Protein AF-0000000076068556 (afdb_homodimer)

Solvent-accessible surface area (backbone atoms only — not comparable to full-atom values): 20752 Å² total; per-residue (Å²): 130,80,76,72,79,75,75,72,71,76,80,70,58,67,40,77,50,66,44,93,82,65,52,50,29,33,41,32,73,53,49,74,68,51,48,55,51,50,48,52,46,49,52,52,28,4,64,70,48,58,64,35,29,57,46,46,56,84,42,67,68,58,45,52,59,71,42,64,94,34,53,48,33,31,34,22,35,59,88,80,62,46,77,37,32,37,39,33,45,26,73,26,82,70,33,54,37,82,76,47,38,30,26,69,46,76,50,61,28,81,92,50,60,93,55,57,54,64,53,51,48,52,52,48,50,54,52,52,38,43,74,56,59,29,43,27,37,43,43,75,43,39,69,77,25,59,68,59,53,50,42,49,60,71,70,50,77,60,42,80,33,30,53,39,76,61,16,32,33,34,69,87,64,50,70,38,26,25,34,31,30,37,32,81,50,66,70,75,77,118,130,82,76,74,80,77,77,72,73,79,80,71,57,66,39,77,50,66,44,94,80,64,50,49,30,32,41,32,74,54,49,74,69,52,49,55,51,50,48,52,46,48,52,52,28,4,65,71,48,57,63,35,33,57,47,44,58,84,42,69,68,58,46,52,59,71,44,64,94,35,54,48,33,32,34,22,34,58,89,79,62,47,77,38,32,38,40,32,46,25,69,27,83,70,35,44,34,89,59,50,34,30,25,68,46,76,49,61,29,80,93,50,59,95,56,55,55,64,52,51,49,51,53,48,50,54,53,49,37,44,75,57,58,31,44,27,36,42,44,74,42,39,69,76,25,58,68,61,54,49,41,48,60,71,71,50,78,59,41,81,33,30,54,37,76,61,19,34,35,35,69,87,64,51,70,38,25,24,35,31,29,37,32,80,51,63,68,77,78,120

Organism: Mytilus edulis (NCBI:txid6550)

Structure (mmCIF, N/CA/C/O backbone):
data_AF-0000000076068556-model_v1
#
loop_
_entity.id
_entity.type
_entity.pdbx_description
1 polymer 'N-acetyltransferase domain-contain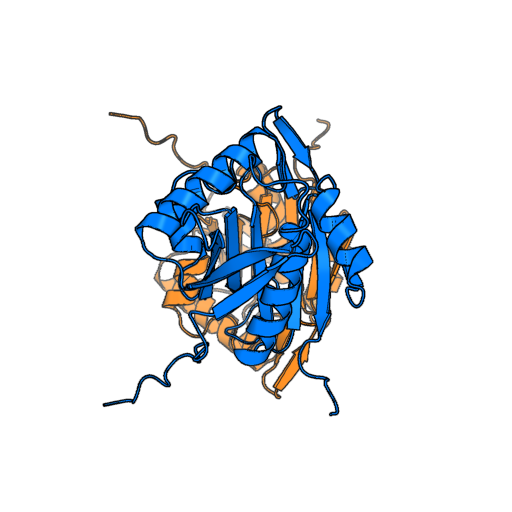ing protein'
#
loop_
_atom_site.group_PDB
_atom_site.id
_atom_site.type_symbol
_atom_site.label_atom_id
_atom_site.label_alt_id
_atom_site.label_comp_id
_atom_site.label_asym_id
_atom_site.label_entity_id
_atom_site.label_seq_id
_atom_site.pdbx_PDB_ins_code
_atom_site.Cartn_x
_atom_site.Cartn_y
_atom_site.Cartn_z
_atom_site.occupancy
_atom_site.B_iso_or_equiv
_atom_site.auth_seq_id
_atom_site.auth_comp_id
_atom_site.auth_asym_id
_atom_site.auth_atom_id
_atom_site.pdbx_PDB_model_num
ATOM 1 N N . MET A 1 1 ? -28.438 9.344 -18.219 1 21.81 1 MET A N 1
ATOM 2 C CA . MET A 1 1 ? -27.422 10.242 -17.688 1 21.81 1 MET A CA 1
ATOM 3 C C . MET A 1 1 ? -26.984 9.812 -16.297 1 21.81 1 MET A C 1
ATOM 5 O O . MET A 1 1 ? -27.781 9.852 -15.352 1 21.81 1 MET A O 1
ATOM 9 N N . LEU A 1 2 ? -26.328 8.734 -16.031 1 26.08 2 LEU A N 1
ATOM 10 C CA . LEU A 1 2 ? -26.062 8.062 -14.758 1 26.08 2 LEU A CA 1
ATOM 11 C C . LEU A 1 2 ? -25.484 9.031 -13.742 1 26.08 2 LEU A C 1
ATOM 13 O O . LEU A 1 2 ? -24.453 9.656 -14 1 26.08 2 LEU A O 1
ATOM 17 N N . LEU A 1 3 ? -26.266 9.695 -13.031 1 25.58 3 LEU A N 1
ATOM 18 C CA . LEU A 1 3 ? -25.938 10.68 -12.016 1 25.58 3 LEU A CA 1
ATOM 19 C C . LEU A 1 3 ? -24.703 10.25 -11.219 1 25.58 3 LEU A C 1
ATOM 21 O O . LEU A 1 3 ? -24.688 9.172 -10.633 1 25.58 3 LEU A O 1
ATOM 25 N N . LYS A 1 4 ? -23.453 10.445 -11.695 1 35.72 4 LYS A N 1
ATOM 26 C CA . LYS A 1 4 ? -22.203 10.32 -10.961 1 35.72 4 LYS A CA 1
ATOM 27 C C . LYS A 1 4 ? -22.406 10.586 -9.477 1 35.72 4 LYS A C 1
ATOM 29 O O . LYS A 1 4 ? -22.859 11.664 -9.086 1 35.72 4 LYS A O 1
ATOM 34 N N . GLU A 1 5 ? -22.875 9.797 -8.586 1 46.56 5 GLU A N 1
ATOM 35 C CA . GLU A 1 5 ? -23.031 9.891 -7.137 1 46.56 5 GLU A CA 1
ATOM 36 C C . GLU A 1 5 ? -21.984 10.812 -6.527 1 46.56 5 GLU A C 1
ATOM 38 O O . GLU A 1 5 ? -20.781 10.625 -6.73 1 46.56 5 GLU A O 1
ATOM 43 N N . SER A 1 6 ? -22.141 12.172 -6.34 1 57.5 6 SER A N 1
ATOM 44 C CA . SER A 1 6 ? -21.375 13.328 -5.859 1 57.5 6 SER A CA 1
ATOM 45 C C . SER A 1 6 ? -20.531 12.961 -4.645 1 57.5 6 SER A C 1
ATOM 47 O O . SER A 1 6 ? -21 12.305 -3.721 1 57.5 6 SER A O 1
ATOM 49 N N . ARG A 1 7 ? -19.219 12.805 -4.781 1 67.94 7 ARG A N 1
ATOM 50 C CA . ARG A 1 7 ? -18.328 12.578 -3.65 1 67.94 7 ARG A CA 1
ATOM 51 C C . ARG A 1 7 ? -18.656 13.523 -2.5 1 67.94 7 ARG A C 1
ATOM 53 O O . ARG A 1 7 ? -18.828 14.727 -2.711 1 67.94 7 ARG A O 1
ATOM 60 N N . PRO A 1 8 ? -18.922 13.031 -1.271 1 79.38 8 PRO A N 1
ATOM 61 C CA . PRO A 1 8 ? -19.141 13.914 -0.118 1 79.38 8 PRO A CA 1
ATOM 62 C C . PRO A 1 8 ? -18.062 14.984 0.012 1 79.38 8 PRO A C 1
ATOM 64 O O . PRO A 1 8 ? -16.938 14.797 -0.476 1 79.38 8 PRO A O 1
ATOM 67 N N . PHE A 1 9 ? -18.422 16.109 0.4 1 85.38 9 PHE A N 1
ATOM 68 C CA . PHE A 1 9 ? -17.469 17.188 0.66 1 85.38 9 PHE A CA 1
ATOM 69 C C . PHE A 1 9 ? -17.797 17.906 1.963 1 85.38 9 PHE A C 1
ATOM 71 O O . PHE A 1 9 ? -18.891 17.734 2.504 1 85.38 9 PHE A O 1
ATOM 78 N N . ILE A 1 10 ? -16.766 18.562 2.467 1 93.56 10 ILE A N 1
ATOM 79 C CA . ILE A 1 10 ? -16.953 19.312 3.705 1 93.56 10 ILE A CA 1
ATOM 80 C C . ILE A 1 10 ? -17.625 20.656 3.402 1 93.56 10 ILE A C 1
ATOM 82 O O . ILE A 1 10 ? -16.984 21.562 2.865 1 93.56 10 ILE A O 1
ATOM 86 N N . THR A 1 11 ? -18.797 20.891 3.814 1 89.81 11 THR A N 1
ATOM 87 C CA . THR A 1 11 ? -19.594 22.047 3.449 1 89.81 11 THR A CA 1
ATOM 88 C C . THR A 1 11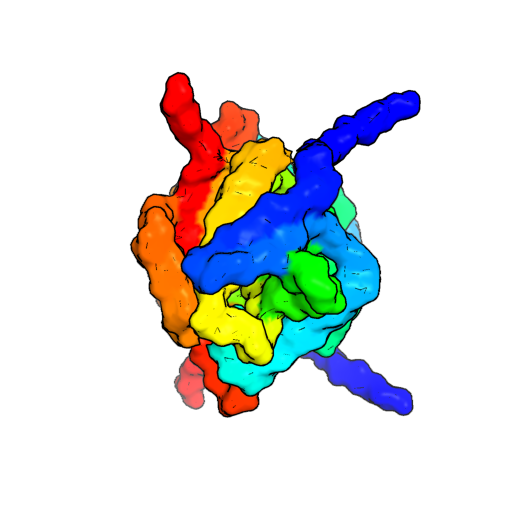 ? -19.234 23.25 4.324 1 89.81 11 THR A C 1
ATOM 90 O O . THR A 1 11 ? -19.5 24.391 3.965 1 89.81 11 THR A O 1
ATOM 93 N N . SER A 1 12 ? -18.641 23.016 5.359 1 93.88 12 SER A N 1
ATOM 94 C CA . SER A 1 12 ? -18.375 24.062 6.34 1 93.88 12 SER A CA 1
ATOM 95 C C . SER A 1 12 ? -17.078 24.797 6.035 1 93.88 12 SER A C 1
ATOM 97 O O . SER A 1 12 ? -16.656 25.656 6.801 1 93.88 12 SER A O 1
ATOM 99 N N . LEU A 1 13 ? -16.469 24.562 4.945 1 96.56 13 LEU A N 1
ATOM 100 C CA . LEU A 1 13 ? -15.203 25.203 4.629 1 96.56 13 LEU A CA 1
ATOM 101 C C . LEU A 1 13 ? -15.414 26.406 3.703 1 96.56 13 LEU A C 1
ATOM 103 O O . LEU A 1 13 ? -16.312 26.391 2.859 1 96.56 13 LEU A O 1
ATOM 107 N N . PRO A 1 14 ? -14.609 27.344 3.803 1 97.81 14 PRO A N 1
ATOM 108 C CA . PRO A 1 14 ? -13.523 27.516 4.77 1 97.81 14 PRO A CA 1
ATOM 109 C C . PRO A 1 14 ? -14.023 27.734 6.195 1 97.81 14 PRO A C 1
ATOM 111 O O . PRO A 1 14 ? -15.148 28.188 6.395 1 97.81 14 PRO A O 1
ATOM 114 N N . MET A 1 15 ? -13.211 27.375 7.242 1 98.25 15 MET A N 1
ATOM 115 C CA . MET A 1 15 ? -13.539 27.609 8.648 1 98.25 15 MET A CA 1
ATOM 116 C C . MET A 1 15 ? -12.352 28.219 9.391 1 98.25 15 MET A C 1
ATOM 118 O O . MET A 1 15 ? -11.203 28.031 9 1 98.25 15 MET A O 1
ATOM 122 N N . VAL A 1 16 ? -12.633 28.922 10.438 1 98.31 16 VAL A N 1
ATOM 123 C CA . VAL A 1 16 ? -11.617 29.5 11.305 1 98.31 16 VAL A CA 1
ATOM 124 C C . VAL A 1 16 ? -11.5 28.688 12.586 1 98.31 16 VAL A C 1
ATOM 126 O O . VAL A 1 16 ? -12.5 28.234 13.133 1 98.31 16 VAL A O 1
ATOM 129 N N . ASP A 1 17 ? -10.32 28.422 12.992 1 98.06 17 ASP A N 1
ATOM 130 C CA . ASP A 1 17 ? -10.039 27.75 14.258 1 98.06 17 ASP A CA 1
ATOM 131 C C . ASP A 1 17 ? -8.844 28.391 14.969 1 98.06 17 ASP A C 1
ATOM 133 O O . ASP A 1 17 ? -8.25 29.344 14.461 1 98.06 17 ASP A O 1
ATOM 137 N N . THR A 1 18 ? -8.641 28.031 16.219 1 97.56 18 THR A N 1
ATOM 138 C CA . THR A 1 18 ? -7.574 28.594 17.031 1 97.56 18 THR A CA 1
ATOM 139 C C . THR A 1 18 ? -6.656 27.5 17.578 1 97.56 18 THR A C 1
ATOM 141 O O . THR A 1 18 ? -7.125 26.516 18.141 1 97.56 18 THR A O 1
ATOM 144 N N . LEU A 1 19 ? -5.355 27.672 17.344 1 97.31 19 LEU A N 1
ATOM 145 C CA . LEU A 1 19 ? -4.375 26.75 17.891 1 97.31 19 LEU A CA 1
ATOM 146 C C . LEU A 1 19 ? -4.258 26.922 19.406 1 97.31 19 LEU A C 1
ATOM 148 O O . LEU A 1 19 ? -4.727 27.922 19.953 1 97.31 19 LEU A O 1
ATOM 152 N N . ALA A 1 20 ? -3.635 25.922 20 1 93.75 20 ALA A N 1
ATOM 153 C CA . ALA A 1 20 ? -3.414 26 21.453 1 93.75 20 ALA A CA 1
ATOM 154 C C . ALA A 1 20 ? -2.568 27.203 21.812 1 93.75 20 ALA A C 1
ATOM 156 O O . ALA A 1 20 ? -2.693 27.75 22.906 1 93.75 20 ALA A O 1
ATOM 157 N N . THR A 1 21 ? -1.767 27.703 20.906 1 94.38 21 THR A N 1
ATOM 158 C CA . THR A 1 21 ? -0.896 28.859 21.125 1 94.38 21 THR A CA 1
ATOM 159 C C . THR A 1 21 ? -1.697 30.156 21.078 1 94.38 21 THR A C 1
ATOM 161 O O . THR A 1 21 ? -1.186 31.219 21.438 1 94.38 21 THR A O 1
ATOM 164 N N . GLY A 1 22 ? -2.926 30.094 20.594 1 95.5 22 GLY A N 1
ATOM 165 C CA . GLY A 1 22 ? -3.742 31.281 20.438 1 95.5 22 GLY A CA 1
ATOM 166 C C . GLY A 1 22 ? -3.762 31.812 19.016 1 95.5 22 GLY A C 1
ATOM 167 O O . GLY A 1 22 ? -4.535 32.719 18.688 1 95.5 22 GLY A O 1
ATOM 168 N N . LYS A 1 23 ? -2.971 31.219 18.156 1 96 23 LYS A N 1
ATOM 169 C CA . LYS A 1 23 ? -2.906 31.641 16.766 1 96 23 LYS A CA 1
ATOM 170 C C . LYS A 1 23 ? -4.176 31.234 16.016 1 96 23 LYS A C 1
ATOM 172 O O . LYS A 1 23 ? -4.648 30.109 16.141 1 96 23 LYS A O 1
ATOM 177 N N . HIS A 1 24 ? -4.73 32.219 15.258 1 98.25 24 HIS A N 1
ATOM 178 C CA . HIS A 1 24 ? -5.902 31.922 14.438 1 98.25 24 HIS A CA 1
ATOM 179 C C . HIS A 1 24 ? -5.5 31.375 13.078 1 98.25 24 HIS A C 1
ATOM 181 O O . HIS A 1 24 ? -4.605 31.906 12.422 1 98.25 24 HIS A O 1
ATOM 187 N N . VAL A 1 25 ? -6.25 30.312 12.688 1 98.69 25 VAL A N 1
ATOM 188 C CA . VAL A 1 25 ? -5.926 29.672 11.414 1 98.69 25 VAL A CA 1
ATOM 189 C C . VAL A 1 25 ? -7.203 29.469 10.602 1 98.69 25 VAL A C 1
ATOM 191 O O . VAL A 1 25 ? -8.305 29.484 11.148 1 98.69 25 VAL A O 1
ATOM 194 N N . ILE A 1 26 ? -7.062 29.359 9.305 1 98.81 26 ILE A N 1
ATOM 195 C CA . ILE A 1 26 ? -8.141 29.031 8.383 1 98.81 26 ILE A CA 1
ATOM 196 C C . ILE A 1 26 ? -7.875 27.656 7.746 1 98.81 26 ILE A C 1
ATOM 198 O O . ILE A 1 26 ? -6.762 27.391 7.285 1 98.81 26 ILE A O 1
ATOM 202 N N . ILE A 1 27 ? -8.836 26.734 7.84 1 98.88 27 ILE A N 1
ATOM 203 C CA . ILE A 1 27 ? -8.789 25.453 7.145 1 98.88 27 ILE A CA 1
ATOM 204 C C . ILE A 1 27 ? -9.656 25.516 5.887 1 98.88 27 ILE A C 1
ATOM 206 O O . ILE A 1 27 ? -10.797 25.969 5.938 1 98.88 27 ILE A O 1
ATOM 210 N N . ASP A 1 28 ? -9.148 25.109 4.793 1 98.75 28 ASP A N 1
ATOM 211 C CA . ASP A 1 28 ? -9.883 25.125 3.533 1 98.75 28 ASP A CA 1
ATOM 212 C C . ASP A 1 28 ? -9.375 24.031 2.592 1 98.75 28 ASP A C 1
ATOM 214 O O . ASP A 1 28 ? -8.375 23.375 2.879 1 98.75 28 ASP A O 1
ATOM 218 N N . TYR A 1 29 ? -10.117 23.828 1.486 1 98.62 29 TYR A N 1
ATOM 219 C CA . TYR A 1 29 ? -9.625 22.969 0.423 1 98.62 29 TYR A CA 1
ATOM 220 C C . TYR A 1 29 ? -8.367 23.547 -0.217 1 98.62 29 TYR A C 1
ATOM 222 O O . TYR A 1 29 ? -8.234 24.766 -0.331 1 98.62 29 TYR A O 1
ATOM 230 N N . MET A 1 30 ? -7.566 22.734 -0.583 1 98.62 30 MET A N 1
ATOM 231 C CA . MET A 1 30 ? -6.266 23.094 -1.145 1 98.62 30 MET A CA 1
ATOM 232 C C . MET A 1 30 ? -6.418 23.625 -2.568 1 98.62 30 MET A C 1
ATOM 234 O O . MET A 1 30 ? -7.098 23.016 -3.393 1 98.62 30 MET A O 1
ATOM 238 N N . THR A 1 31 ? -5.836 24.75 -2.93 1 98.06 31 THR A N 1
ATOM 239 C CA . THR A 1 31 ? -5.777 25.266 -4.293 1 98.06 31 THR A CA 1
ATOM 240 C C . THR A 1 31 ? -4.633 24.609 -5.066 1 98.06 31 THR A C 1
ATOM 242 O O . THR A 1 31 ? -3.771 23.953 -4.48 1 98.06 31 THR A O 1
ATOM 245 N N . GLU A 1 32 ? -4.586 24.844 -6.352 1 97.75 32 GLU A N 1
ATOM 246 C CA . GLU A 1 32 ? -3.512 24.328 -7.184 1 97.75 32 GLU A CA 1
ATOM 247 C C . GLU A 1 32 ? -2.156 24.875 -6.758 1 97.75 32 GLU A C 1
ATOM 249 O O . GLU A 1 32 ? -1.166 24.156 -6.703 1 97.75 32 GLU A O 1
ATOM 254 N N . ARG A 1 33 ? -2.152 26.125 -6.496 1 98.19 33 ARG A N 1
ATOM 255 C CA . ARG A 1 33 ? -0.916 26.75 -6.047 1 98.19 33 ARG A CA 1
ATOM 256 C C . ARG A 1 33 ? -0.444 26.156 -4.727 1 98.19 33 ARG A C 1
ATOM 258 O O . ARG A 1 33 ? 0.748 25.906 -4.547 1 98.19 33 ARG A O 1
ATOM 265 N N . GLN A 1 34 ? -1.33 25.953 -3.832 1 98.56 34 GLN A N 1
ATOM 266 C CA . GLN A 1 34 ? -1.012 25.391 -2.523 1 98.56 34 GLN A CA 1
ATOM 267 C C . GLN A 1 34 ? -0.577 23.938 -2.639 1 98.56 34 GLN A C 1
ATOM 269 O O . GLN A 1 34 ? 0.22 23.453 -1.831 1 98.56 34 GLN A O 1
ATOM 274 N N . PHE A 1 35 ? -1.108 23.281 -3.631 1 98.75 35 PHE A N 1
ATOM 275 C CA . PHE A 1 35 ? -0.666 21.922 -3.891 1 98.75 35 PHE A CA 1
ATOM 276 C C . PHE A 1 35 ? 0.824 21.891 -4.207 1 98.75 35 PHE A C 1
ATOM 278 O O . PHE A 1 35 ? 1.564 21.062 -3.654 1 98.75 35 PHE A O 1
ATOM 285 N N . SER A 1 36 ? 1.261 22.797 -5.035 1 98.75 36 SER A N 1
ATOM 286 C CA . SER A 1 36 ? 2.676 22.906 -5.375 1 98.75 36 SER A CA 1
ATOM 287 C C . SER A 1 36 ? 3.508 23.281 -4.152 1 98.75 36 SER A C 1
ATOM 289 O O . SER A 1 36 ? 4.598 22.734 -3.945 1 98.75 36 SER A O 1
ATOM 291 N N . GLU A 1 37 ? 3 24.172 -3.35 1 98.75 37 GLU A N 1
ATOM 292 C CA . GLU A 1 37 ? 3.695 24.547 -2.125 1 98.75 37 GLU A CA 1
ATOM 293 C C . GLU A 1 37 ? 3.807 23.375 -1.164 1 98.75 37 GLU A C 1
ATOM 295 O O . GLU A 1 37 ? 4.844 23.188 -0.521 1 98.75 37 GLU A O 1
ATOM 300 N N . THR A 1 38 ? 2.75 22.641 -1.063 1 98.81 38 THR A N 1
ATOM 301 C CA . THR A 1 38 ? 2.734 21.453 -0.212 1 98.81 38 THR A CA 1
ATOM 302 C C . THR A 1 38 ? 3.787 20.438 -0.668 1 98.81 38 THR A C 1
ATOM 304 O O . THR A 1 38 ? 4.508 19.875 0.155 1 98.81 38 THR A O 1
ATOM 307 N N . TYR A 1 39 ? 3.879 20.281 -1.976 1 98.81 39 TYR A N 1
ATOM 308 C CA . TYR A 1 39 ? 4.898 19.391 -2.525 1 98.81 39 TYR A CA 1
ATOM 309 C C . TYR A 1 39 ? 6.293 19.828 -2.104 1 98.81 39 TYR A C 1
ATOM 311 O O . TYR A 1 39 ? 7.117 19.016 -1.694 1 98.81 39 TYR A O 1
ATOM 319 N N . LEU A 1 40 ? 6.551 21.109 -2.172 1 98.62 40 LEU A N 1
ATOM 320 C CA . LEU A 1 40 ? 7.852 21.641 -1.79 1 98.62 40 LEU A CA 1
ATOM 321 C C . LEU A 1 40 ? 8.109 21.422 -0.302 1 98.62 40 LEU A C 1
ATOM 323 O O . LEU A 1 40 ? 9.242 21.141 0.102 1 98.62 40 LEU A O 1
ATOM 327 N N . MET A 1 41 ? 7.086 21.578 0.535 1 98.69 41 MET A N 1
ATOM 328 C CA . MET A 1 41 ? 7.215 21.297 1.962 1 98.69 41 MET A CA 1
ATOM 329 C C . MET A 1 41 ? 7.605 19.844 2.197 1 98.69 41 MET A C 1
ATOM 331 O O . MET A 1 41 ? 8.445 19.547 3.051 1 98.69 41 MET A O 1
ATOM 335 N N . ILE A 1 42 ? 7.031 18.938 1.448 1 98.5 42 ILE A N 1
ATOM 336 C CA . ILE A 1 42 ? 7.301 17.5 1.579 1 98.5 42 ILE A CA 1
ATOM 337 C C . ILE A 1 42 ? 8.734 17.219 1.149 1 98.5 42 ILE A C 1
ATOM 339 O O . ILE A 1 42 ? 9.445 16.453 1.816 1 98.5 42 ILE A O 1
ATOM 343 N N . GLN A 1 43 ? 9.148 17.859 0.088 1 98.12 43 GLN A N 1
ATOM 344 C CA . GLN A 1 43 ? 10.523 17.672 -0.366 1 98.12 43 GLN A CA 1
ATOM 345 C C . GLN A 1 43 ? 11.516 18.141 0.69 1 98.12 43 GLN A C 1
ATOM 347 O O . GLN A 1 43 ? 12.531 17.484 0.93 1 98.12 43 GLN A O 1
ATOM 352 N N . GLU A 1 44 ? 11.227 19.234 1.265 1 98.19 44 GLU A N 1
ATOM 353 C CA . GLU A 1 44 ? 12.094 19.734 2.328 1 98.19 44 GLU A CA 1
ATOM 354 C C . GLU A 1 44 ? 12.125 18.766 3.514 1 98.19 44 GLU A C 1
ATOM 356 O O . GLU A 1 44 ? 13.188 18.484 4.066 1 98.19 44 GLU A O 1
ATOM 361 N N . ALA A 1 45 ? 10.977 18.281 3.898 1 97.62 45 ALA A N 1
ATOM 362 C CA . ALA A 1 45 ? 10.898 17.312 4.988 1 97.62 45 ALA A CA 1
ATOM 363 C C . ALA A 1 45 ? 11.695 16.062 4.668 1 97.62 45 ALA A C 1
ATOM 365 O O . ALA A 1 45 ? 12.391 15.516 5.531 1 97.62 45 ALA A O 1
ATOM 366 N N . ALA A 1 46 ? 11.578 15.57 3.436 1 97.25 46 ALA A N 1
ATOM 367 C CA . ALA A 1 46 ? 12.328 14.391 3 1 97.25 46 ALA A CA 1
ATOM 368 C C . ALA A 1 46 ? 13.828 14.617 3.115 1 97.25 46 ALA A C 1
ATOM 370 O O . ALA A 1 46 ? 14.562 13.75 3.596 1 97.25 46 ALA A O 1
ATOM 371 N N . GLU A 1 47 ? 14.25 15.789 2.725 1 97.12 47 GLU A N 1
ATOM 372 C CA . GLU A 1 47 ? 15.664 16.125 2.797 1 97.12 47 GLU A CA 1
ATOM 373 C C . GLU A 1 47 ? 16.156 16.141 4.242 1 97.12 47 GLU A C 1
ATOM 375 O O . GLU A 1 47 ? 17.312 15.805 4.512 1 97.12 47 GLU A O 1
ATOM 380 N N . ASN A 1 48 ? 15.25 16.438 5.109 1 95.88 48 ASN A N 1
ATOM 381 C CA . ASN A 1 48 ? 15.617 16.547 6.52 1 95.88 48 ASN A CA 1
ATOM 382 C C . ASN A 1 48 ? 15.352 15.25 7.27 1 95.88 48 ASN A C 1
ATOM 384 O O . ASN A 1 48 ? 15.641 15.141 8.461 1 95.88 48 ASN A O 1
ATOM 388 N N . GLY A 1 49 ? 14.727 14.281 6.586 1 94.5 49 GLY A N 1
ATOM 389 C CA . GLY A 1 49 ? 14.414 13.008 7.211 1 94.5 49 GLY A CA 1
ATOM 390 C C . GLY A 1 49 ? 13.203 13.07 8.125 1 94.5 49 GLY A C 1
ATOM 391 O O . GLY A 1 49 ? 13.094 12.297 9.078 1 94.5 49 GLY A O 1
ATOM 392 N N . ASP A 1 50 ? 12.367 14.031 7.844 1 93.44 50 ASP A N 1
ATOM 393 C CA . ASP A 1 50 ? 11.211 14.273 8.695 1 93.44 50 ASP A CA 1
ATOM 394 C C . ASP A 1 50 ? 9.953 13.641 8.109 1 93.44 50 ASP A C 1
ATOM 396 O O . ASP A 1 50 ? 9.078 14.344 7.594 1 93.44 50 ASP A O 1
ATOM 400 N N . GLY A 1 51 ? 9.898 12.32 8.172 1 95.81 51 GLY A N 1
ATOM 401 C CA . GLY A 1 51 ? 8.633 11.648 7.91 1 95.81 51 GLY A CA 1
ATOM 402 C C . GLY A 1 51 ? 8.461 11.242 6.461 1 95.81 51 GLY A C 1
ATOM 403 O O . GLY A 1 51 ? 7.523 10.516 6.121 1 95.81 51 GLY A O 1
ATOM 404 N N . PHE A 1 52 ? 9.328 11.688 5.562 1 97.31 52 PHE A N 1
ATOM 405 C CA . PHE A 1 52 ? 9.258 11.352 4.148 1 97.31 52 PHE A CA 1
ATOM 406 C C . PHE A 1 52 ? 10.617 10.891 3.631 1 97.31 52 PHE A C 1
ATOM 408 O O . PHE A 1 52 ? 11.648 11.398 4.059 1 97.31 52 PHE A O 1
ATOM 415 N N . GLY A 1 53 ? 10.57 9.977 2.746 1 96.38 53 GLY A N 1
ATOM 416 C CA . GLY A 1 53 ? 11.789 9.492 2.119 1 96.38 53 GLY A CA 1
ATOM 417 C C . GLY A 1 53 ? 12.242 10.359 0.956 1 96.38 53 GLY A C 1
ATOM 418 O O . GLY A 1 53 ? 11.422 11.008 0.304 1 96.38 53 GLY A O 1
ATOM 419 N N . VAL A 1 54 ? 13.492 10.266 0.583 1 95.69 54 VAL A N 1
ATOM 420 C CA . VAL A 1 54 ? 14.062 11.133 -0.444 1 95.69 54 VAL A CA 1
ATOM 421 C C . VAL A 1 54 ? 13.625 10.656 -1.825 1 95.69 54 VAL A C 1
ATOM 423 O O . VAL A 1 54 ? 13.664 11.422 -2.795 1 95.69 54 VAL A O 1
ATOM 426 N N . ASP A 1 55 ? 13.195 9.398 -1.913 1 93.44 55 ASP A N 1
ATOM 427 C CA . ASP A 1 55 ? 12.781 8.875 -3.213 1 93.44 55 ASP A CA 1
ATOM 428 C C . ASP A 1 55 ? 11.273 8.625 -3.248 1 93.44 55 ASP A C 1
ATOM 430 O O . ASP A 1 55 ? 10.781 7.891 -4.105 1 93.44 55 ASP A O 1
ATOM 434 N N . GLU A 1 56 ? 10.531 9.141 -2.297 1 93.88 56 GLU A N 1
ATOM 435 C CA . GLU A 1 56 ? 9.102 8.883 -2.166 1 93.88 56 GLU A CA 1
ATOM 436 C C . GLU A 1 56 ? 8.312 9.578 -3.271 1 93.88 56 GLU A C 1
ATOM 438 O O . GLU A 1 56 ? 7.438 8.977 -3.898 1 93.88 56 GLU A O 1
ATOM 443 N N . PHE A 1 57 ? 8.531 10.82 -3.486 1 94.38 57 PHE A N 1
ATOM 444 C CA . PHE A 1 57 ? 7.902 11.594 -4.547 1 94.38 57 PHE A CA 1
ATOM 445 C C . PHE A 1 57 ? 8.953 12.266 -5.422 1 94.38 57 PHE A C 1
ATOM 447 O O . PHE A 1 57 ? 9.281 13.438 -5.215 1 94.38 57 PHE A O 1
ATOM 454 N N . LEU A 1 58 ? 9.359 11.609 -6.5 1 92.12 58 LEU A N 1
ATOM 455 C CA . LEU A 1 58 ? 10.508 12.008 -7.305 1 92.12 58 LEU A CA 1
ATOM 456 C C . LEU A 1 58 ? 10.219 13.297 -8.062 1 92.12 58 LEU A C 1
ATOM 458 O O . LEU A 1 58 ? 11.141 14.039 -8.414 1 92.12 58 LEU A O 1
ATOM 462 N N . ASN A 1 59 ? 8.93 13.578 -8.32 1 95.19 59 ASN A N 1
ATOM 463 C CA . ASN A 1 59 ? 8.508 14.844 -8.914 1 95.19 59 ASN A CA 1
ATOM 464 C C . ASN A 1 59 ? 7.062 15.18 -8.555 1 95.19 59 ASN A C 1
ATOM 466 O O . ASN A 1 59 ? 6.34 14.336 -8.023 1 95.19 59 ASN A O 1
ATOM 470 N N . GLU A 1 60 ? 6.672 16.359 -8.828 1 97.5 60 GLU A N 1
ATOM 471 C CA . GLU A 1 60 ? 5.359 16.844 -8.406 1 97.5 60 GLU A CA 1
ATOM 472 C C . GLU A 1 60 ? 4.242 16.062 -9.094 1 97.5 60 GLU A C 1
ATOM 474 O O . GLU A 1 60 ? 3.176 15.859 -8.508 1 97.5 60 GLU A O 1
ATOM 479 N N . ASN A 1 61 ? 4.449 15.695 -10.352 1 96.56 61 ASN A N 1
ATOM 480 C CA . ASN A 1 61 ? 3.424 14.953 -11.078 1 96.56 61 ASN A CA 1
ATOM 481 C C . ASN A 1 61 ? 3.1 13.633 -10.383 1 96.56 61 ASN A C 1
ATOM 483 O O . ASN A 1 61 ? 1.932 13.25 -10.273 1 96.56 61 ASN A O 1
ATOM 487 N N . LEU A 1 62 ? 4.102 12.93 -9.93 1 92.62 62 LEU A N 1
ATOM 488 C CA . LEU A 1 62 ? 3.898 11.664 -9.227 1 92.62 62 LEU A CA 1
ATOM 489 C C . LEU A 1 62 ? 3.18 11.891 -7.898 1 92.62 62 LEU A C 1
ATOM 491 O O . LEU A 1 62 ? 2.352 11.07 -7.492 1 92.62 62 LEU A O 1
ATOM 495 N N . PHE A 1 63 ? 3.566 13.016 -7.297 1 96.25 63 PHE A N 1
ATOM 496 C CA . PHE A 1 63 ? 2.887 13.406 -6.066 1 96.25 63 PHE A CA 1
ATOM 497 C C . PHE A 1 63 ? 1.404 13.648 -6.32 1 96.25 63 PHE A C 1
ATOM 499 O O . PHE A 1 63 ? 0.552 13.109 -5.605 1 96.25 63 PHE A O 1
ATOM 506 N N . ARG A 1 64 ? 1.034 14.328 -7.316 1 96.88 64 ARG A N 1
ATOM 507 C CA . ARG A 1 64 ? -0.346 14.617 -7.688 1 96.88 64 ARG A CA 1
ATOM 508 C C . ARG A 1 64 ? -1.095 13.344 -8.062 1 96.88 64 ARG A C 1
ATOM 510 O O . ARG A 1 64 ? -2.264 13.172 -7.703 1 96.88 64 ARG A O 1
ATOM 517 N N . GLU A 1 65 ? -0.408 12.477 -8.727 1 92.62 65 GLU A N 1
ATOM 518 C CA . GLU A 1 65 ? -1.014 11.203 -9.117 1 92.62 65 GLU A CA 1
ATOM 519 C C . GLU A 1 65 ? -1.388 10.375 -7.887 1 92.62 65 GLU A C 1
ATOM 521 O O . GLU A 1 65 ? -2.445 9.742 -7.859 1 92.62 65 GLU A O 1
ATOM 526 N N . GLU A 1 66 ? -0.52 10.406 -6.926 1 92.19 66 GLU A N 1
ATOM 527 C CA . GLU A 1 66 ? -0.752 9.664 -5.691 1 92.19 66 GLU A CA 1
ATOM 528 C C . GLU A 1 66 ? -2.008 10.156 -4.98 1 92.19 66 GLU A C 1
ATOM 530 O O . GLU A 1 66 ? -2.654 9.406 -4.25 1 92.19 66 GLU A O 1
ATOM 535 N N . LEU A 1 67 ? -2.369 11.406 -5.234 1 95.25 67 LEU A N 1
ATOM 536 C CA . LEU A 1 67 ? -3.441 12.016 -4.457 1 95.25 67 LEU A CA 1
ATOM 537 C C . LEU A 1 67 ? -4.711 12.148 -5.293 1 95.25 67 LEU A C 1
ATOM 539 O O . LEU A 1 67 ? -5.672 12.797 -4.871 1 95.25 67 LEU A O 1
ATOM 543 N N . ILE A 1 68 ? -4.699 11.562 -6.469 1 91.38 68 ILE A N 1
ATOM 544 C CA . ILE A 1 68 ? -5.922 11.539 -7.27 1 91.38 68 ILE A CA 1
ATOM 545 C C . ILE A 1 68 ? -7.043 10.875 -6.477 1 91.38 68 ILE A C 1
ATOM 547 O O . ILE A 1 68 ? -6.855 9.797 -5.91 1 91.38 68 ILE A O 1
ATOM 551 N N . GLY A 1 69 ? -8.18 11.523 -6.336 1 89.38 69 GLY A N 1
ATOM 552 C CA . GLY A 1 69 ? -9.336 11 -5.625 1 89.38 69 GLY A CA 1
ATOM 553 C C . GLY A 1 69 ? -9.305 11.297 -4.137 1 89.38 69 GLY A C 1
ATOM 554 O O . GLY A 1 69 ? -10.211 10.898 -3.4 1 89.38 69 GLY A O 1
ATOM 555 N N . SER A 1 70 ? -8.273 12.016 -3.676 1 95.19 70 SER A N 1
ATOM 556 C CA . SER A 1 70 ? -8.133 12.367 -2.268 1 95.19 70 SER A CA 1
ATOM 557 C C . SER A 1 70 ? -8.758 13.727 -1.972 1 95.19 70 SER A C 1
ATOM 559 O O . SER A 1 70 ? -8.953 14.539 -2.881 1 95.19 70 SER A O 1
ATOM 561 N N . ASP A 1 71 ? -9.141 13.961 -0.783 1 96.81 71 ASP A N 1
ATOM 562 C CA . ASP A 1 71 ? -9.516 15.289 -0.293 1 96.81 71 ASP A CA 1
ATOM 563 C C . ASP A 1 71 ? -8.312 16 0.324 1 96.81 71 ASP A C 1
ATOM 565 O O . ASP A 1 71 ? -7.691 15.484 1.255 1 96.81 71 ASP A O 1
ATOM 569 N N . CYS A 1 72 ? -8.008 17.141 -0.173 1 98.69 72 CYS A N 1
ATOM 570 C CA . CYS A 1 72 ? -6.805 17.859 0.234 1 98.69 72 CYS A CA 1
ATOM 571 C C . CYS A 1 72 ? -7.148 19.188 0.89 1 98.69 72 CYS A C 1
ATOM 573 O O . CYS A 1 72 ? -7.945 19.969 0.353 1 98.69 72 CYS A O 1
ATOM 575 N N . PHE A 1 73 ? -6.504 19.453 2.033 1 98.88 73 PHE A N 1
ATOM 576 C CA . PHE A 1 73 ? -6.812 20.625 2.836 1 98.88 73 PHE A CA 1
ATOM 577 C C . PHE A 1 73 ? -5.543 21.375 3.223 1 98.88 73 PHE A C 1
ATOM 579 O O . PHE A 1 73 ? -4.453 20.797 3.227 1 98.88 73 PHE A O 1
ATOM 586 N N . VAL A 1 74 ? -5.77 22.641 3.551 1 98.88 74 VAL A N 1
ATOM 587 C CA . VAL A 1 74 ? -4.656 23.453 4.023 1 98.88 74 VAL A CA 1
ATOM 588 C C . VAL A 1 74 ? -5.047 24.172 5.312 1 98.88 74 VAL A C 1
ATOM 590 O O . VAL A 1 74 ? -6.234 24.359 5.586 1 98.88 74 VAL A O 1
ATOM 593 N N . ILE A 1 75 ? -4.062 24.453 6.07 1 98.94 75 ILE A N 1
ATOM 594 C CA . ILE A 1 75 ? -4.145 25.328 7.238 1 98.94 75 ILE A CA 1
ATOM 595 C C . ILE A 1 75 ? -3.289 26.562 7.016 1 98.94 75 ILE A C 1
ATOM 597 O O . ILE A 1 75 ? -2.066 26.469 6.875 1 98.94 75 ILE A O 1
ATOM 601 N N . THR A 1 76 ? -3.936 27.672 6.957 1 98.81 76 THR A N 1
ATOM 602 C CA . THR A 1 76 ? -3.227 28.922 6.727 1 98.81 76 THR A CA 1
ATOM 603 C C . THR A 1 76 ? -3.375 29.859 7.922 1 98.81 76 THR A C 1
ATOM 605 O O . THR A 1 76 ? -4.34 29.766 8.68 1 98.81 76 THR A O 1
ATOM 608 N N . CYS A 1 77 ? -2.367 30.688 8.086 1 98.5 77 CYS A N 1
ATOM 609 C CA . CYS A 1 77 ? -2.473 31.734 9.094 1 98.5 77 CYS A CA 1
ATOM 610 C C . CYS A 1 77 ? -3.564 32.719 8.727 1 98.5 77 CYS A C 1
ATOM 612 O O . CYS A 1 77 ? -3.562 33.281 7.621 1 98.5 77 CYS A O 1
ATOM 614 N N . LYS A 1 78 ? -4.453 32.969 9.656 1 98.38 78 LYS A N 1
ATOM 615 C CA . LYS A 1 78 ? -5.57 33.875 9.367 1 98.38 78 LYS A CA 1
ATOM 616 C C . LYS A 1 78 ? -5.086 35.281 9.078 1 98.38 78 LYS A C 1
ATOM 618 O O . LYS A 1 78 ? -5.598 35.938 8.172 1 98.38 78 LYS A O 1
ATOM 623 N N . GLU A 1 79 ? -4.086 35.75 9.719 1 97.38 79 GLU A N 1
ATOM 624 C CA . GLU A 1 79 ? -3.611 37.125 9.617 1 97.38 79 GLU A CA 1
ATOM 625 C C . GLU A 1 79 ? -2.789 37.344 8.352 1 97.38 79 GLU A C 1
ATOM 627 O O . GLU A 1 79 ? -2.949 38.344 7.664 1 97.38 79 GLU A O 1
ATOM 632 N N . THR A 1 80 ? -1.887 36.375 7.949 1 97.56 80 THR A N 1
ATOM 633 C CA . THR A 1 80 ? -0.905 36.625 6.898 1 97.56 80 THR A CA 1
ATOM 634 C C . THR A 1 80 ? -1.263 35.844 5.637 1 97.56 80 THR A C 1
ATOM 636 O O . THR A 1 80 ? -0.747 36.125 4.555 1 97.56 80 THR A O 1
ATOM 639 N N . GLY A 1 81 ? -2.078 34.781 5.773 1 97.69 81 GLY A N 1
ATOM 640 C CA . GLY A 1 81 ? -2.404 33.938 4.641 1 97.69 81 GLY A CA 1
ATOM 641 C C . GLY A 1 81 ? -1.335 32.906 4.348 1 97.69 81 GLY A C 1
ATOM 642 O O . GLY A 1 81 ? -1.474 32.094 3.416 1 97.69 81 GLY A O 1
ATOM 643 N N . GLU A 1 82 ? -0.323 32.906 5.188 1 98.12 82 GLU A N 1
ATOM 644 C CA . GLU A 1 82 ? 0.787 31.969 4.992 1 98.12 82 GLU A CA 1
ATOM 645 C C . GLU A 1 82 ? 0.338 30.531 5.184 1 98.12 82 GLU A C 1
ATOM 647 O O . GLU A 1 82 ? -0.408 30.219 6.117 1 98.12 82 GLU A O 1
ATOM 652 N N . LEU A 1 83 ? 0.765 29.656 4.238 1 98.81 83 LEU A N 1
ATOM 653 C CA . LEU A 1 83 ? 0.513 28.234 4.398 1 98.81 83 LEU A CA 1
ATOM 654 C C . LEU A 1 83 ? 1.354 27.656 5.531 1 98.81 83 LEU A C 1
ATOM 656 O O . LEU A 1 83 ? 2.584 27.719 5.492 1 98.81 83 LEU A O 1
ATOM 660 N N . LEU A 1 84 ? 0.674 27.094 6.535 1 98.81 84 LEU A N 1
ATOM 661 C CA . LEU A 1 84 ? 1.368 26.594 7.719 1 98.81 84 LEU A CA 1
ATOM 662 C C . LEU A 1 84 ? 1.483 25.078 7.676 1 98.81 84 LEU A C 1
ATOM 664 O O . LEU A 1 84 ? 2.5 24.516 8.094 1 98.81 84 LEU A O 1
ATOM 668 N N . ALA A 1 85 ? 0.484 24.406 7.227 1 98.88 85 ALA A N 1
ATOM 669 C CA . ALA A 1 85 ? 0.426 22.953 7.168 1 98.88 85 ALA A CA 1
ATOM 670 C C . ALA A 1 85 ? -0.598 22.484 6.137 1 98.88 85 ALA A C 1
ATOM 672 O O . ALA A 1 85 ? -1.437 23.266 5.684 1 98.88 85 ALA A O 1
ATOM 673 N N . SER A 1 86 ? -0.49 21.344 5.688 1 98.88 86 SER A N 1
ATOM 674 C CA . SER A 1 86 ? -1.446 20.672 4.816 1 98.88 86 SER A CA 1
ATOM 675 C C . SER A 1 86 ? -1.753 19.266 5.312 1 98.88 86 SER A C 1
ATOM 677 O O . SER A 1 86 ? -0.915 18.625 5.957 1 98.88 86 SER A O 1
ATOM 679 N N . PHE A 1 87 ? -2.928 18.812 5.074 1 98.88 87 PHE A N 1
ATOM 680 C CA . PHE A 1 87 ? -3.246 17.406 5.273 1 98.88 87 PHE A CA 1
ATOM 681 C C . PHE A 1 87 ? -4.148 16.891 4.16 1 98.88 87 PHE A C 1
ATOM 683 O O . PHE A 1 87 ? -4.988 17.625 3.639 1 98.88 87 PHE A O 1
ATOM 690 N N . MET A 1 88 ? -3.916 15.719 3.754 1 98.62 88 MET A N 1
ATOM 691 C CA . MET A 1 88 ? -4.629 15.047 2.666 1 98.62 88 MET A CA 1
ATOM 692 C C . MET A 1 88 ? -5.195 13.711 3.129 1 98.62 88 MET A C 1
ATOM 694 O O . MET A 1 88 ? -4.551 12.984 3.885 1 98.62 88 MET A O 1
ATOM 698 N N . LEU A 1 89 ? -6.387 13.453 2.744 1 97.75 89 LEU A N 1
ATOM 699 C CA . LEU A 1 89 ? -7.059 12.188 3.041 1 97.75 89 LEU A CA 1
ATOM 700 C C . LEU A 1 89 ? -7.117 11.305 1.802 1 97.75 89 LEU A C 1
ATOM 702 O O . LEU A 1 89 ? -8.008 11.461 0.963 1 97.75 89 LEU A O 1
ATOM 706 N N . ALA A 1 90 ? -6.168 10.391 1.716 1 95.75 90 ALA A N 1
ATOM 707 C CA . ALA A 1 90 ? -6.094 9.461 0.593 1 95.75 90 ALA A CA 1
ATOM 708 C C . ALA A 1 90 ? -6.734 8.125 0.947 1 95.75 90 ALA A C 1
ATOM 710 O O . ALA A 1 90 ? -6.789 7.742 2.119 1 95.75 90 ALA A O 1
ATOM 711 N N . VAL A 1 91 ? -7.242 7.473 -0.092 1 93 91 VAL A N 1
ATOM 712 C CA . VAL A 1 91 ? -7.695 6.102 0.123 1 93 91 VAL A CA 1
ATOM 713 C C . VAL A 1 91 ? -6.512 5.219 0.505 1 93 91 VAL A C 1
ATOM 715 O O . VAL A 1 91 ? -5.469 5.25 -0.155 1 93 91 VAL A O 1
ATOM 718 N N . SER A 1 92 ? -6.68 4.465 1.574 1 95.25 92 SER A N 1
ATOM 719 C CA . SER A 1 92 ? -5.57 3.682 2.107 1 95.25 92 SER A CA 1
ATOM 720 C C . SER A 1 92 ? -5.199 2.537 1.169 1 95.25 92 SER A C 1
ATOM 722 O O . SER A 1 92 ? -6.074 1.814 0.688 1 95.25 92 SER A O 1
ATOM 724 N N . LYS A 1 93 ? -3.918 2.363 0.981 1 91.5 93 LYS A N 1
ATOM 725 C CA . LYS A 1 93 ? -3.418 1.24 0.193 1 91.5 93 LYS A CA 1
ATOM 726 C C . LYS A 1 93 ? -3.492 -0.063 0.983 1 91.5 93 LYS A C 1
ATOM 728 O O . LYS A 1 93 ? -3.324 -1.146 0.42 1 91.5 93 LYS A O 1
ATOM 733 N N . PHE A 1 94 ? -3.779 -0.017 2.266 1 95 94 PHE A N 1
ATOM 734 C CA . PHE A 1 94 ? -3.785 -1.197 3.121 1 95 94 PHE A CA 1
ATOM 735 C C . PHE A 1 94 ? -5.125 -1.915 3.045 1 95 94 PHE A C 1
ATOM 737 O O . PHE A 1 94 ? -5.246 -3.064 3.479 1 95 94 PHE A O 1
ATOM 744 N N . TYR A 1 95 ? -6.094 -1.217 2.518 1 94 95 TYR A N 1
ATOM 745 C CA . TYR A 1 95 ? -7.336 -1.855 2.094 1 94 95 TYR A CA 1
ATOM 746 C C . TYR A 1 95 ? -7.332 -2.113 0.593 1 94 95 TYR A C 1
ATOM 748 O O . TYR A 1 95 ? -7.121 -1.194 -0.201 1 94 95 TYR A O 1
ATOM 756 N N . ARG A 1 96 ? -7.5 -3.328 0.108 1 90.06 96 ARG A N 1
ATOM 757 C CA . ARG A 1 96 ? -7.285 -3.715 -1.282 1 90.06 96 ARG A CA 1
ATOM 758 C C . ARG A 1 96 ? -8.469 -3.301 -2.154 1 90.06 96 ARG A C 1
ATOM 760 O O . ARG A 1 96 ? -8.367 -3.297 -3.383 1 90.06 96 ARG A O 1
ATOM 767 N N . GLY A 1 97 ? -9.578 -2.734 -1.591 1 83.75 97 GLY A N 1
ATOM 768 C CA . GLY A 1 97 ? -10.727 -2.311 -2.377 1 83.75 97 GLY A CA 1
ATOM 769 C C . GLY A 1 97 ? -10.969 -0.813 -2.326 1 83.75 97 GLY A C 1
ATOM 770 O O . GLY A 1 97 ? -10.102 -0.056 -1.885 1 83.75 97 GLY A O 1
ATOM 771 N N . ALA A 1 98 ? -12.07 -0.403 -3.178 1 66.94 98 ALA A N 1
ATOM 772 C CA . ALA A 1 98 ? -12.422 1.002 -3.371 1 66.94 98 ALA A CA 1
ATOM 773 C C . ALA A 1 98 ? -13.117 1.569 -2.139 1 66.94 98 ALA A C 1
ATOM 775 O O . ALA A 1 98 ? -13.766 0.834 -1.394 1 66.94 98 ALA A O 1
ATOM 776 N N . SER A 1 99 ? -12.93 2.305 -0.985 1 68.19 99 SER A N 1
ATOM 777 C CA . SER A 1 99 ? -13.555 3.537 -0.526 1 68.19 99 SER A CA 1
ATOM 778 C C . SER A 1 99 ? -13.492 3.66 0.992 1 68.19 99 SER A C 1
ATOM 780 O O . SER A 1 99 ? -13.539 4.77 1.533 1 68.19 99 SER A O 1
ATOM 782 N N . SER A 1 100 ? -13.531 2.723 1.893 1 83.81 100 SER A N 1
ATOM 783 C CA . SER A 1 100 ? -14.055 3.16 3.182 1 83.81 100 SER A CA 1
ATOM 784 C C .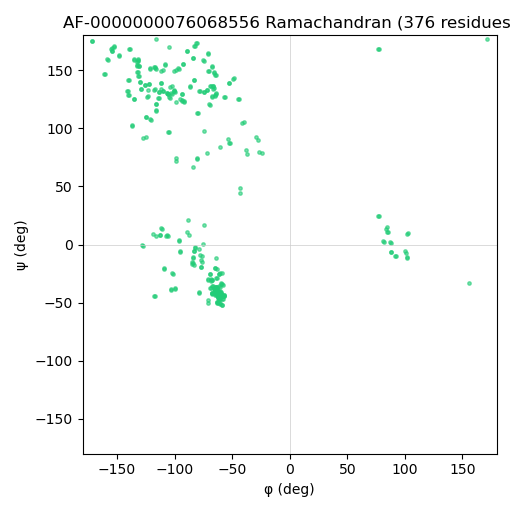 SER A 1 100 ? -12.938 3.303 4.215 1 83.81 100 SER A C 1
ATOM 786 O O . SER A 1 100 ? -13.211 3.512 5.398 1 83.81 100 SER A O 1
ATOM 788 N N . VAL A 1 101 ? -11.578 3.143 3.711 1 95.38 101 VAL A N 1
ATOM 789 C CA . VAL A 1 101 ? -10.484 3.283 4.668 1 95.38 101 VAL A CA 1
ATOM 790 C C . VAL A 1 101 ? -9.523 4.383 4.203 1 95.38 101 VAL A C 1
ATOM 792 O O . VAL A 1 101 ? -9.141 4.422 3.033 1 95.38 101 VAL A O 1
ATOM 795 N N . VAL A 1 102 ? -9.164 5.234 5.074 1 96.81 102 VAL A N 1
ATOM 796 C CA . VAL A 1 102 ? -8.406 6.426 4.715 1 96.81 102 VAL A CA 1
ATOM 797 C C . VAL A 1 102 ? -6.98 6.309 5.254 1 96.81 102 VAL A C 1
ATOM 799 O O . VAL A 1 102 ? -6.746 5.633 6.258 1 96.81 102 VAL A O 1
ATOM 802 N N . ASP A 1 103 ? -6.016 6.898 4.609 1 97.5 103 ASP A N 1
ATOM 803 C CA . ASP A 1 103 ? -4.637 7.137 5.023 1 97.5 103 ASP A CA 1
ATOM 804 C C . ASP A 1 103 ? -4.285 8.617 4.934 1 97.5 103 ASP A C 1
ATOM 806 O O . ASP A 1 103 ? -4.184 9.172 3.836 1 97.5 103 ASP A O 1
ATOM 810 N N . PRO A 1 104 ? -4.102 9.312 6.043 1 98.38 104 PRO A N 1
ATOM 811 C CA . PRO A 1 104 ? -3.822 10.75 6.008 1 98.38 104 PRO A CA 1
ATOM 812 C C . PRO A 1 104 ? -2.348 11.055 5.77 1 98.38 104 PRO A C 1
ATOM 814 O O . PRO A 1 104 ? -1.475 10.336 6.254 1 98.38 104 PRO A O 1
ATOM 817 N N . PHE A 1 105 ? -2.062 12.062 5.004 1 98.12 105 PHE A N 1
ATOM 818 C CA . PHE A 1 105 ? -0.768 12.719 4.883 1 98.12 105 PHE A CA 1
ATOM 819 C C . PHE A 1 105 ? -0.781 14.078 5.578 1 98.12 105 PHE A C 1
ATOM 821 O O . PHE A 1 105 ? -1.701 14.875 5.383 1 98.12 105 PHE A O 1
ATOM 828 N N . ILE A 1 106 ? 0.182 14.297 6.391 1 98.69 106 ILE A N 1
ATOM 829 C CA . ILE A 1 106 ? 0.272 15.57 7.098 1 98.69 106 ILE A CA 1
ATOM 830 C C . ILE A 1 106 ? 1.673 16.156 6.938 1 98.69 106 ILE A C 1
ATOM 832 O O . ILE A 1 106 ? 2.67 15.438 7.078 1 98.69 106 ILE A O 1
ATOM 836 N N . ILE A 1 107 ? 1.724 17.422 6.625 1 98.75 107 ILE A N 1
ATOM 837 C CA . ILE A 1 107 ? 3 18.125 6.531 1 98.75 107 ILE A CA 1
ATOM 838 C C . ILE A 1 107 ? 2.869 19.516 7.137 1 98.75 107 ILE A C 1
ATOM 840 O O . ILE A 1 107 ? 1.908 20.234 6.852 1 98.75 107 ILE A O 1
ATOM 844 N N . VAL A 1 108 ? 3.781 19.797 8.008 1 98.69 108 VAL A N 1
ATOM 845 C CA . VAL A 1 108 ? 3.881 21.109 8.617 1 98.69 108 VAL A CA 1
ATOM 846 C C . VAL A 1 108 ? 5.09 21.859 8.047 1 98.69 108 VAL A C 1
ATOM 848 O O . VAL A 1 108 ? 6.176 21.281 7.93 1 98.69 108 VAL A O 1
ATOM 851 N N . LYS A 1 109 ? 4.84 23.031 7.652 1 98.38 109 LYS A N 1
ATOM 852 C CA . LYS A 1 109 ? 5.938 23.859 7.188 1 98.38 109 LYS A CA 1
ATOM 853 C C . LYS A 1 109 ? 7.059 23.922 8.219 1 98.38 109 LYS A C 1
ATOM 855 O O . LYS A 1 109 ? 6.801 24.062 9.414 1 98.38 109 LYS A O 1
ATOM 860 N N . SER A 1 110 ? 8.289 23.859 7.715 1 96.88 110 SER A N 1
ATOM 861 C CA . SER A 1 110 ? 9.438 23.766 8.609 1 96.88 110 SER A CA 1
ATOM 862 C C . SER A 1 110 ? 9.508 24.969 9.547 1 96.88 110 SER A C 1
ATOM 864 O O . SER A 1 110 ? 9.82 24.812 10.727 1 96.88 110 SER A O 1
ATOM 866 N N . THR A 1 111 ? 9.094 26.156 9.094 1 96 111 THR A N 1
ATOM 867 C CA . THR A 1 111 ? 9.211 27.375 9.867 1 96 111 THR A CA 1
ATOM 868 C C . THR A 1 111 ? 8.047 27.531 10.844 1 96 111 THR A C 1
ATOM 870 O O . THR A 1 111 ? 8.039 28.422 11.68 1 96 111 THR A O 1
ATOM 873 N N . ALA A 1 112 ? 7.082 26.641 10.781 1 96 112 ALA A N 1
ATOM 874 C CA . ALA A 1 112 ? 5.891 26.734 11.625 1 96 112 ALA A CA 1
ATOM 875 C C . ALA A 1 112 ? 5.844 25.594 12.641 1 96 112 ALA A C 1
ATOM 877 O O . ALA A 1 112 ? 4.832 25.406 13.32 1 96 112 ALA A O 1
ATOM 878 N N . ARG A 1 113 ? 6.91 24.828 12.727 1 92.88 113 ARG A N 1
ATOM 879 C CA . ARG A 1 113 ? 6.926 23.656 13.609 1 92.88 113 ARG A CA 1
ATOM 880 C C . ARG A 1 113 ? 7.062 24.078 15.07 1 92.88 113 ARG A C 1
ATOM 882 O O . ARG A 1 113 ? 7.422 25.219 15.359 1 92.88 113 ARG A O 1
ATOM 889 N N . GLY A 1 114 ? 6.648 23.203 15.938 1 91.94 114 GLY A N 1
ATOM 890 C CA . GLY A 1 114 ? 6.738 23.469 17.359 1 91.94 114 GLY A CA 1
ATOM 891 C C . GLY A 1 114 ? 5.562 24.266 17.891 1 91.94 114 GLY A C 1
ATOM 892 O O . GLY A 1 114 ? 5.629 24.812 19 1 91.94 114 GLY A O 1
ATOM 893 N N . GLN A 1 115 ? 4.492 24.359 17.125 1 94.25 115 GLN A N 1
ATOM 894 C CA . GLN A 1 115 ? 3.334 25.156 17.516 1 94.25 115 GLN A CA 1
ATOM 895 C C . GLN A 1 115 ? 2.092 24.281 17.656 1 94.25 115 GLN A C 1
ATOM 897 O O . GLN A 1 115 ? 0.971 24.797 17.719 1 94.25 115 GLN A O 1
ATOM 902 N N . GLY A 1 116 ? 2.271 22.969 17.594 1 96.88 116 GLY A N 1
ATOM 903 C CA . GLY A 1 116 ? 1.153 22.062 17.781 1 96.88 116 GLY A CA 1
ATOM 904 C C . GLY A 1 116 ? 0.36 21.828 16.5 1 96.88 116 GLY A C 1
ATOM 905 O O . GLY A 1 116 ? -0.714 21.219 16.547 1 96.88 116 GLY A O 1
ATOM 906 N N . LEU A 1 117 ? 0.859 22.25 15.375 1 98.19 117 LEU A N 1
ATOM 907 C CA . LEU A 1 117 ? 0.143 22.156 14.109 1 98.19 117 LEU A CA 1
ATOM 908 C C . LEU A 1 117 ? -0.03 20.703 13.68 1 98.19 117 LEU A C 1
ATOM 910 O O . LEU A 1 117 ? -1.039 20.344 13.07 1 98.19 117 LEU A O 1
ATOM 914 N N . GLY A 1 118 ? 0.973 19.875 13.961 1 98.31 118 GLY A N 1
ATOM 915 C CA . GLY A 1 118 ? 0.861 18.469 13.617 1 98.31 118 GLY A CA 1
ATOM 916 C C . GLY A 1 118 ? -0.307 17.781 14.297 1 98.31 118 GLY A C 1
ATOM 917 O O . GLY A 1 118 ? -1.11 17.125 13.641 1 98.31 118 GLY A O 1
ATOM 918 N N . LEU A 1 119 ? -0.345 18 15.625 1 98.44 119 LEU A N 1
ATOM 919 C CA . LEU A 1 119 ? -1.453 17.453 16.406 1 98.44 119 LEU A CA 1
ATOM 920 C C . LEU A 1 119 ? -2.785 18.016 15.922 1 98.44 119 LEU A C 1
ATOM 922 O O . LEU A 1 119 ? -3.748 17.266 15.734 1 98.44 119 LEU A O 1
ATOM 926 N N . PHE A 1 120 ? -2.83 19.281 15.703 1 98.69 120 PHE A N 1
ATOM 927 C CA . PHE A 1 120 ? -4.027 19.953 15.219 1 98.69 120 PHE A CA 1
ATOM 928 C C . PHE A 1 120 ? -4.48 19.375 13.891 1 98.69 120 PHE A C 1
ATOM 930 O O . PHE A 1 120 ? -5.66 19.047 13.719 1 98.69 120 PHE A O 1
ATOM 937 N N . ALA A 1 121 ? -3.572 19.188 12.961 1 98.75 121 ALA A N 1
ATOM 938 C CA . ALA A 1 121 ? -3.869 18.672 11.625 1 98.75 121 ALA A CA 1
ATOM 939 C C . ALA A 1 121 ? -4.383 17.234 11.711 1 98.75 121 ALA A C 1
ATOM 941 O O . ALA A 1 121 ? -5.332 16.859 11.016 1 98.75 121 ALA A O 1
ATOM 942 N N . MET A 1 122 ? -3.758 16.391 12.523 1 98.81 122 MET A N 1
ATOM 943 C CA . MET A 1 122 ? -4.18 15.008 12.664 1 98.81 122 MET A CA 1
ATOM 944 C C . MET A 1 122 ? -5.59 14.922 13.242 1 98.81 122 MET A C 1
ATOM 946 O O . MET A 1 122 ? -6.402 14.109 12.789 1 98.81 122 MET A O 1
ATOM 950 N N . LEU A 1 123 ? -5.875 15.742 14.219 1 98.69 123 LEU A N 1
ATOM 951 C CA . LEU A 1 123 ? -7.219 15.766 14.781 1 98.69 123 LEU A CA 1
ATOM 952 C C . LEU A 1 123 ? -8.242 16.203 13.742 1 98.69 123 LEU A C 1
ATOM 954 O O . LEU A 1 123 ? -9.336 15.633 13.664 1 98.69 123 LEU A O 1
ATOM 958 N N . LYS A 1 124 ? -7.93 17.188 12.922 1 98.5 124 LYS A N 1
ATOM 959 C CA . LYS A 1 124 ? -8.812 17.594 11.836 1 98.5 124 LYS A CA 1
ATOM 960 C C . LYS A 1 124 ? -8.961 16.484 10.797 1 98.5 124 LYS A C 1
ATOM 962 O O . LYS A 1 124 ? -10.047 16.266 10.266 1 98.5 124 LYS A O 1
ATOM 967 N N . ALA A 1 125 ? -7.832 15.805 10.484 1 98.62 125 ALA A N 1
ATOM 968 C CA . ALA A 1 125 ? -7.883 14.68 9.555 1 98.62 125 ALA A CA 1
ATOM 969 C C . ALA A 1 125 ? -8.859 13.617 10.031 1 98.62 125 ALA A C 1
ATOM 971 O O . ALA A 1 125 ? -9.656 13.094 9.242 1 98.62 125 ALA A O 1
ATOM 972 N N . ILE A 1 126 ? -8.836 13.289 11.312 1 98.5 126 ILE A N 1
ATOM 973 C CA . ILE A 1 126 ? -9.742 12.297 11.891 1 98.5 126 ILE A CA 1
ATOM 974 C C . ILE A 1 126 ? -11.18 12.789 11.773 1 98.5 126 ILE A C 1
ATOM 976 O O . ILE A 1 126 ? -12.055 12.07 11.289 1 98.5 126 ILE A O 1
ATOM 980 N N . ASP A 1 127 ? -11.422 14 12.188 1 97.75 127 ASP A N 1
ATOM 981 C CA . ASP A 1 127 ? -12.758 14.586 12.156 1 97.75 127 ASP A CA 1
ATOM 982 C C . ASP A 1 127 ? -13.312 14.617 10.727 1 97.75 127 ASP A C 1
ATOM 984 O O . ASP A 1 127 ? -14.422 14.156 10.484 1 97.75 127 ASP A O 1
ATOM 988 N N . PHE A 1 128 ? -12.539 15.164 9.781 1 97.69 128 PHE A N 1
ATOM 989 C CA . PHE A 1 128 ? -12.977 15.281 8.391 1 97.69 128 PHE A CA 1
ATOM 990 C C . PHE A 1 128 ? -13.195 13.906 7.777 1 97.69 128 PHE A C 1
ATOM 992 O O . PHE A 1 128 ? -14.094 13.727 6.957 1 97.69 128 PHE A O 1
ATOM 999 N N . SER A 1 129 ? -12.328 12.93 8.125 1 97.12 129 SER A N 1
ATOM 1000 C CA . SER A 1 129 ? -12.523 11.57 7.629 1 97.12 129 SER A CA 1
ATOM 1001 C C . SER A 1 129 ? -13.891 11.031 8.023 1 97.12 129 SER A C 1
ATOM 1003 O O . SER A 1 129 ? -14.594 10.438 7.199 1 97.12 129 SER A O 1
ATOM 1005 N N . LYS A 1 130 ? -14.289 11.258 9.266 1 96.12 130 LYS A N 1
ATOM 1006 C CA . LYS A 1 130 ? -15.609 10.828 9.734 1 96.12 130 LYS A CA 1
ATOM 1007 C C . LYS A 1 130 ? -16.719 11.516 8.953 1 96.12 130 LYS A C 1
ATOM 1009 O O . LYS A 1 130 ? -17.656 10.867 8.492 1 96.12 130 LYS A O 1
ATOM 1014 N N . ARG A 1 131 ? -16.562 12.75 8.742 1 94.75 131 ARG A N 1
ATOM 1015 C CA . ARG A 1 131 ? -17.578 13.531 8.055 1 94.75 131 ARG A CA 1
ATOM 1016 C C . ARG A 1 131 ? -17.688 13.125 6.594 1 94.75 131 ARG A C 1
ATOM 1018 O O . ARG A 1 131 ? -18.766 13.219 5.996 1 94.75 131 ARG A O 1
ATOM 1025 N N . LEU A 1 132 ? -16.625 12.719 6.043 1 94.44 132 LEU A N 1
ATOM 1026 C CA . LEU A 1 132 ? -16.594 12.336 4.637 1 94.44 132 LEU A CA 1
ATOM 1027 C C . LEU A 1 132 ? -17.062 10.891 4.457 1 94.44 132 LEU A C 1
ATOM 1029 O O . LEU A 1 132 ? -17.188 10.414 3.33 1 94.44 132 LEU A O 1
ATOM 1033 N N . GLY A 1 133 ? -17.203 10.156 5.59 1 92.38 133 GLY A N 1
ATOM 1034 C CA . GLY A 1 133 ? -17.828 8.844 5.523 1 92.38 133 GLY A CA 1
ATOM 1035 C C . GLY A 1 133 ? -16.828 7.703 5.566 1 92.38 133 GLY A C 1
ATOM 1036 O O . GLY A 1 133 ? -17.188 6.551 5.309 1 92.38 133 GLY A O 1
ATOM 1037 N N . TYR A 1 134 ? -15.617 7.961 5.824 1 94.31 134 TYR A N 1
ATOM 1038 C CA . TYR A 1 134 ? -14.656 6.875 6.004 1 94.31 134 TYR A CA 1
ATOM 1039 C C . TYR A 1 134 ? -14.984 6.059 7.246 1 94.31 134 TYR A C 1
ATOM 1041 O O . TYR A 1 134 ? -15.453 6.602 8.25 1 94.31 134 TYR A O 1
ATOM 1049 N N . GLU A 1 135 ? -14.703 4.801 7.199 1 93.75 135 GLU A N 1
ATOM 1050 C CA . GLU A 1 135 ? -15.07 3.9 8.289 1 93.75 135 GLU A CA 1
ATOM 1051 C C . GLU A 1 135 ? -13.875 3.598 9.188 1 93.75 135 GLU A C 1
ATOM 1053 O O . GLU A 1 135 ? -14.039 3.211 10.344 1 93.75 135 GLU A O 1
ATOM 1058 N N . ALA A 1 136 ? -12.688 3.701 8.656 1 96.44 136 ALA A N 1
ATOM 1059 C CA . ALA A 1 136 ? -11.461 3.412 9.406 1 96.44 136 ALA A CA 1
ATOM 1060 C C . ALA A 1 136 ? -10.273 4.176 8.828 1 96.44 136 ALA A C 1
ATOM 1062 O O . ALA A 1 136 ? -10.383 4.781 7.754 1 96.44 136 ALA A O 1
ATOM 1063 N N . MET A 1 137 ? -9.234 4.191 9.57 1 98 137 MET A N 1
ATOM 1064 C CA . MET A 1 137 ? -8.023 4.91 9.195 1 98 137 MET A CA 1
ATOM 1065 C C . MET A 1 137 ? -6.785 4.055 9.445 1 98 137 MET A C 1
ATOM 1067 O O . MET A 1 137 ? -6.633 3.48 10.523 1 98 137 MET A O 1
ATOM 1071 N N . TYR A 1 138 ? -6.012 3.877 8.445 1 98.19 138 TYR A N 1
ATOM 1072 C CA . TYR A 1 138 ? -4.637 3.418 8.609 1 98.19 138 TYR A CA 1
ATOM 1073 C C . TYR A 1 138 ? -3.66 4.582 8.508 1 98.19 138 TYR A C 1
ATOM 1075 O O . TYR A 1 138 ? -3.797 5.441 7.637 1 98.19 138 TYR A O 1
ATOM 1083 N N . VAL A 1 139 ? -2.762 4.617 9.445 1 98.56 139 VAL A N 1
ATOM 1084 C CA . VAL A 1 139 ? -1.657 5.57 9.391 1 98.56 139 VAL A CA 1
ATOM 1085 C C . VAL A 1 139 ? -0.332 4.82 9.281 1 98.56 139 VAL A C 1
ATOM 1087 O O . VAL A 1 139 ? -0.039 3.941 10.094 1 98.56 139 VAL A O 1
ATOM 1090 N N . ASP A 1 140 ? 0.406 5.078 8.242 1 97.81 140 ASP A N 1
ATOM 1091 C CA . ASP A 1 140 ? 1.761 4.539 8.18 1 97.81 140 ASP A CA 1
ATOM 1092 C C . ASP A 1 140 ? 2.801 5.656 8.273 1 97.81 140 ASP A C 1
ATOM 1094 O O . ASP A 1 140 ? 2.598 6.746 7.73 1 97.81 140 ASP A O 1
ATOM 1098 N N . THR A 1 141 ? 3.84 5.422 9 1 98.31 141 THR A N 1
ATOM 1099 C CA . THR A 1 141 ? 4.926 6.383 9.148 1 98.31 141 THR A CA 1
ATOM 1100 C C . THR A 1 141 ? 6.258 5.668 9.352 1 98.31 141 THR A C 1
ATOM 1102 O O . THR A 1 141 ? 6.285 4.473 9.648 1 98.31 141 THR A O 1
ATOM 1105 N N . PHE A 1 142 ? 7.293 6.398 9.141 1 98.25 142 PHE A N 1
ATOM 1106 C CA . PHE A 1 142 ? 8.617 5.848 9.391 1 98.25 142 PHE A CA 1
ATOM 1107 C C . PHE A 1 142 ? 8.852 5.668 10.891 1 98.25 142 PHE A C 1
ATOM 1109 O O . PHE A 1 142 ? 8.359 6.453 11.703 1 98.25 142 PHE A O 1
ATOM 1116 N N . THR A 1 143 ? 9.648 4.668 11.25 1 98.19 143 THR A N 1
ATOM 1117 C CA . THR A 1 143 ? 9.938 4.355 12.641 1 98.19 143 THR A CA 1
ATOM 1118 C C . THR A 1 143 ? 10.719 5.492 13.297 1 98.19 143 THR A C 1
ATOM 1120 O O . THR A 1 143 ? 10.711 5.629 14.523 1 98.19 143 THR A O 1
ATOM 1123 N N . ASN A 1 144 ? 11.359 6.324 12.484 1 97.62 144 ASN A N 1
ATOM 1124 C CA . ASN A 1 144 ? 12.141 7.414 13.047 1 97.62 144 ASN A CA 1
ATOM 1125 C C . ASN A 1 144 ? 11.352 8.719 13.086 1 97.62 144 ASN A C 1
ATOM 1127 O O . ASN A 1 144 ? 11.898 9.773 13.406 1 97.62 144 ASN A O 1
ATOM 1131 N N . ASN A 1 145 ? 10.086 8.688 12.695 1 97.69 145 ASN A N 1
ATOM 1132 C CA . ASN A 1 145 ? 9.234 9.875 12.766 1 97.69 145 ASN A CA 1
ATOM 1133 C C . ASN A 1 145 ? 8.688 10.094 14.172 1 97.69 145 ASN A C 1
ATOM 1135 O O . ASN A 1 145 ? 7.496 9.914 14.414 1 97.69 145 ASN A O 1
ATOM 1139 N N . VAL A 1 146 ? 9.539 10.547 15.047 1 97.06 146 VAL A N 1
ATOM 1140 C CA . VAL A 1 146 ? 9.234 10.656 16.469 1 97.06 146 VAL A CA 1
ATOM 1141 C C . VAL A 1 146 ? 8.062 11.617 16.672 1 97.06 146 VAL A C 1
ATOM 1143 O O . VAL A 1 146 ? 7.211 11.383 17.531 1 97.06 146 VAL A O 1
ATOM 1146 N N . ALA A 1 147 ? 8.008 12.625 15.883 1 97 147 ALA A N 1
ATOM 1147 C CA . ALA A 1 147 ? 6.961 13.633 16.031 1 97 147 ALA A CA 1
ATOM 1148 C C . ALA A 1 147 ? 5.578 13.031 15.797 1 97 147 ALA A C 1
ATOM 1150 O O . ALA A 1 147 ? 4.672 13.203 16.625 1 97 147 ALA A O 1
ATOM 1151 N N . LEU A 1 148 ? 5.387 12.305 14.711 1 98.06 148 LEU A N 1
ATOM 1152 C CA . LEU A 1 148 ? 4.082 11.727 14.406 1 98.06 148 LEU A CA 1
ATOM 1153 C C . LEU A 1 148 ? 3.74 10.617 15.406 1 98.06 148 LEU A C 1
ATOM 1155 O O . LEU A 1 148 ? 2.588 10.492 15.82 1 98.06 148 LEU A O 1
ATOM 1159 N N . LEU A 1 149 ? 4.738 9.836 15.82 1 98.56 149 LEU A N 1
ATOM 1160 C CA . LEU A 1 149 ? 4.512 8.781 16.797 1 98.56 149 LEU A CA 1
ATOM 1161 C C . LEU A 1 149 ? 4.008 9.359 18.125 1 98.56 149 LEU A C 1
ATOM 1163 O O . LEU A 1 149 ? 3.1 8.812 18.75 1 98.56 149 LEU A O 1
ATOM 1167 N N . HIS A 1 150 ? 4.574 10.453 18.516 1 98.19 150 HIS A N 1
ATOM 1168 C CA . HIS A 1 150 ? 4.133 11.141 19.719 1 98.19 150 HIS A CA 1
ATOM 1169 C C . HIS A 1 150 ? 2.699 11.641 19.578 1 98.19 150 HIS A C 1
ATOM 1171 O O . HIS A 1 150 ? 1.901 11.523 20.516 1 98.19 150 HIS A O 1
ATOM 1177 N N . ILE A 1 151 ? 2.385 12.18 18.453 1 98.44 151 ILE A N 1
ATOM 1178 C CA . ILE A 1 151 ? 1.05 12.703 18.188 1 98.44 151 ILE A CA 1
ATOM 1179 C C . ILE A 1 151 ? 0.024 11.578 18.297 1 98.44 151 ILE A C 1
ATOM 1181 O O . ILE A 1 151 ? -1.015 11.734 18.953 1 98.44 151 ILE A O 1
ATOM 1185 N N . LEU A 1 152 ? 0.299 10.398 17.656 1 98.75 152 LEU A N 1
ATOM 1186 C CA . LEU A 1 152 ? -0.627 9.273 17.688 1 98.75 152 LEU A CA 1
ATOM 1187 C C . LEU A 1 152 ? -0.82 8.766 19.125 1 98.75 152 LEU A C 1
ATOM 1189 O O . LEU A 1 152 ? -1.941 8.453 19.531 1 98.75 152 LEU A O 1
ATOM 1193 N N . LYS A 1 153 ? 0.292 8.719 19.844 1 98.38 153 LYS A N 1
ATOM 1194 C CA . LYS A 1 153 ? 0.226 8.305 21.25 1 98.38 153 LYS A CA 1
ATOM 1195 C C . LYS A 1 153 ? -0.632 9.266 22.062 1 98.38 153 LYS A C 1
ATOM 1197 O O . LYS A 1 153 ? -1.463 8.836 22.859 1 98.38 153 LYS A O 1
ATOM 1202 N N . LYS A 1 154 ? -0.43 10.523 21.875 1 98.19 154 LYS A N 1
ATOM 1203 C CA . LYS A 1 154 ? -1.159 11.555 22.594 1 98.19 154 LYS A CA 1
ATOM 1204 C C . LYS A 1 154 ? -2.656 11.477 22.312 1 98.19 154 LYS A C 1
ATOM 1206 O O . LYS A 1 154 ? -3.477 11.641 23.219 1 98.19 154 LYS A O 1
ATOM 1211 N N . ILE A 1 155 ? -3.02 11.289 21.078 1 98.19 155 ILE A N 1
ATOM 1212 C CA . ILE A 1 155 ? -4.422 11.234 20.672 1 98.19 155 ILE A CA 1
ATOM 1213 C C . ILE A 1 155 ? -5.074 9.977 21.25 1 98.19 155 ILE A C 1
ATOM 1215 O O . ILE A 1 155 ? -6.215 10.023 21.734 1 98.19 155 ILE A O 1
ATOM 1219 N N . GLY A 1 156 ? -4.359 8.859 21.219 1 97.75 156 GLY A N 1
ATOM 1220 C CA . GLY A 1 156 ? -4.934 7.594 21.625 1 97.75 156 GLY A CA 1
ATOM 1221 C C . GLY A 1 156 ? -5.863 6.988 20.594 1 97.75 156 GLY A C 1
ATOM 1222 O O . GLY A 1 156 ? -6.125 7.602 19.562 1 97.75 156 GLY A O 1
ATOM 1223 N N . GLY A 1 157 ? -6.215 5.723 20.828 1 97.62 157 GLY A N 1
ATOM 1224 C CA . GLY A 1 157 ? -7.168 5.051 19.953 1 97.62 157 GLY A CA 1
ATOM 1225 C C . GLY A 1 157 ? -6.52 4.371 18.766 1 97.62 157 GLY A C 1
ATOM 1226 O O . GLY A 1 157 ? -7.188 3.674 18 1 97.62 157 GLY A O 1
ATOM 1227 N N . PHE A 1 158 ? -5.266 4.539 18.562 1 98.44 158 PHE A N 1
ATOM 1228 C CA . PHE A 1 158 ? -4.527 3.896 17.484 1 98.44 158 PHE A CA 1
ATOM 1229 C C . PHE A 1 158 ? -3.893 2.594 17.953 1 98.44 158 PHE A C 1
ATOM 1231 O O . PHE A 1 158 ? -3.266 2.555 19.016 1 98.44 158 PHE A O 1
ATOM 1238 N N . GLN A 1 159 ? -4.102 1.569 17.234 1 98.5 159 GLN A N 1
ATOM 1239 C CA . GLN A 1 159 ? -3.461 0.281 17.5 1 98.5 159 GLN A CA 1
ATOM 1240 C C . GLN A 1 159 ? -2.34 0.019 16.5 1 98.5 159 GLN A C 1
ATOM 1242 O O . GLN A 1 159 ? -2.543 0.118 15.281 1 98.5 159 GLN A O 1
ATOM 1247 N N . GLN A 1 160 ? -1.158 -0.281 16.984 1 98.81 160 GLN A N 1
ATOM 1248 C CA . GLN A 1 160 ? -0.095 -0.69 16.078 1 98.81 160 GLN A CA 1
ATOM 1249 C C . GLN A 1 160 ? -0.404 -2.043 15.445 1 98.81 160 GLN A C 1
ATOM 1251 O O . GLN A 1 160 ? -0.621 -3.031 16.156 1 98.81 160 GLN A O 1
ATOM 1256 N N . VAL A 1 161 ? -0.348 -2.121 14.141 1 98.81 161 VAL A N 1
ATOM 1257 C CA . VAL A 1 161 ? -0.787 -3.355 13.5 1 98.81 161 VAL A CA 1
ATOM 1258 C C . VAL A 1 161 ? 0.296 -3.854 12.539 1 98.81 161 VAL A C 1
ATOM 1260 O O . VAL A 1 161 ? 0.141 -4.902 11.914 1 98.81 161 VAL A O 1
ATOM 1263 N N . GLY A 1 162 ? 1.392 -3.107 12.453 1 98.75 162 GLY A N 1
ATOM 1264 C CA . GLY A 1 162 ? 2.494 -3.535 11.609 1 98.75 162 GLY A CA 1
ATOM 1265 C C . GLY A 1 162 ? 3.807 -2.857 11.945 1 98.75 162 GLY A C 1
ATOM 1266 O O . GLY A 1 162 ? 3.82 -1.71 12.398 1 98.75 162 GLY A O 1
ATOM 1267 N N . LEU A 1 163 ? 4.852 -3.488 11.797 1 98.81 163 LEU A N 1
ATOM 1268 C CA . LEU A 1 163 ? 6.23 -3.01 11.867 1 98.81 163 LEU A CA 1
ATOM 1269 C C . LEU A 1 163 ? 7.07 -3.598 10.742 1 98.81 163 LEU A C 1
ATOM 1271 O O . LEU A 1 163 ? 7.449 -4.77 10.789 1 98.81 163 LEU A O 1
ATOM 1275 N N . LEU A 1 164 ? 7.32 -2.82 9.727 1 98.44 164 LEU A N 1
ATOM 1276 C CA . LEU A 1 164 ? 7.953 -3.262 8.492 1 98.44 164 LEU A CA 1
ATOM 1277 C C . LEU A 1 164 ? 9.422 -2.848 8.453 1 98.44 164 LEU A C 1
ATOM 1279 O O . LEU A 1 164 ? 9.742 -1.67 8.633 1 98.44 164 LEU A O 1
ATOM 1283 N N . PRO A 1 165 ? 10.281 -3.717 8.188 1 97.31 165 PRO A N 1
ATOM 1284 C CA . PRO A 1 165 ? 11.711 -3.424 8.312 1 97.31 165 PRO A CA 1
ATOM 1285 C C . PRO A 1 165 ? 12.219 -2.467 7.234 1 97.31 165 PRO A C 1
ATOM 1287 O O . PRO A 1 165 ? 13.211 -1.765 7.441 1 97.31 165 PRO A O 1
ATOM 1290 N N . VAL A 1 166 ? 11.625 -2.479 6.078 1 96.12 166 VAL A N 1
ATOM 1291 C CA . VAL A 1 166 ? 12.047 -1.646 4.957 1 96.12 166 VAL A CA 1
ATOM 1292 C C . VAL A 1 166 ? 10.898 -0.736 4.527 1 96.12 166 VAL A C 1
ATOM 1294 O O . VAL A 1 166 ? 9.922 -1.197 3.932 1 96.12 166 VAL A O 1
ATOM 1297 N N . GLY A 1 167 ? 11.109 0.537 4.875 1 96.44 167 GLY A N 1
ATOM 1298 C CA . GLY A 1 167 ? 10.016 1.462 4.617 1 96.44 167 GLY A CA 1
ATOM 1299 C C . GLY A 1 167 ? 10.375 2.553 3.627 1 96.44 167 GLY A C 1
ATOM 1300 O O . GLY A 1 167 ? 9.586 2.883 2.742 1 96.44 167 GLY A O 1
ATOM 1301 N N . GLY A 1 168 ? 11.523 3.125 3.783 1 95.88 168 GLY A N 1
ATOM 1302 C CA . GLY A 1 168 ? 11.93 4.203 2.896 1 95.88 168 GLY A CA 1
ATOM 1303 C C . GLY A 1 168 ? 13.375 4.621 3.084 1 95.88 168 GLY A C 1
ATOM 1304 O O . GLY A 1 168 ? 14.039 4.164 4.012 1 95.88 168 GLY A O 1
ATOM 1305 N N . LYS A 1 169 ? 13.789 5.52 2.232 1 95.81 169 LYS A N 1
ATOM 1306 C CA . LYS A 1 169 ? 15.195 5.91 2.162 1 95.81 169 LYS A CA 1
ATOM 1307 C C . LYS A 1 169 ? 15.398 7.332 2.674 1 95.81 169 LYS A C 1
ATOM 1309 O O . LYS A 1 169 ? 14.672 8.25 2.287 1 95.81 169 LYS A O 1
ATOM 1314 N N . MET A 1 170 ? 16.391 7.457 3.533 1 96.88 170 MET A N 1
ATOM 1315 C CA . MET A 1 170 ? 16.797 8.766 4.043 1 96.88 170 MET A CA 1
ATOM 1316 C C . MET A 1 170 ? 17.859 9.398 3.15 1 96.88 170 MET A C 1
ATOM 1318 O O . MET A 1 170 ? 18.406 8.727 2.279 1 96.88 170 MET A O 1
ATOM 1322 N N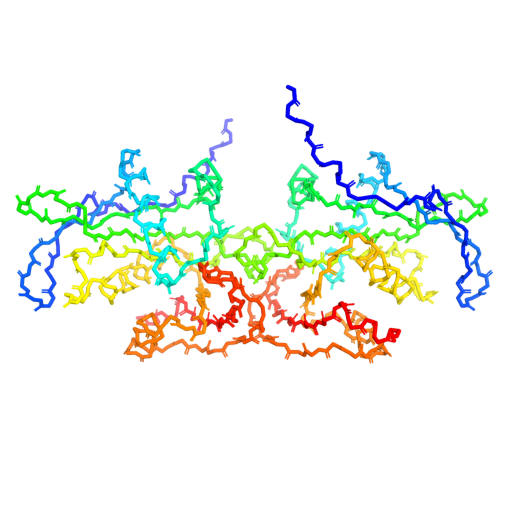 . LYS A 1 171 ? 18.109 10.648 3.33 1 95.81 171 LYS A N 1
ATOM 1323 C CA . LYS A 1 171 ? 19.062 11.398 2.521 1 95.81 171 LYS A CA 1
ATOM 1324 C C . LYS A 1 171 ? 20.453 10.781 2.594 1 95.81 171 LYS A C 1
ATOM 1326 O O . LYS A 1 171 ? 21.172 10.75 1.597 1 95.81 171 LYS A O 1
ATOM 1331 N N . ASN A 1 172 ? 20.812 10.234 3.73 1 96.06 172 ASN A N 1
ATOM 1332 C CA . ASN A 1 172 ? 22.141 9.656 3.91 1 96.06 172 ASN A CA 1
ATOM 1333 C C . ASN A 1 172 ? 22.219 8.242 3.359 1 96.06 172 ASN A C 1
ATOM 1335 O O . ASN A 1 172 ? 23.234 7.559 3.521 1 96.06 172 ASN A O 1
ATOM 1339 N N . GLY A 1 173 ? 21.141 7.695 2.859 1 93.62 173 GLY A N 1
ATOM 1340 C CA . GLY A 1 173 ? 21.125 6.379 2.24 1 93.62 173 GLY A CA 1
ATOM 1341 C C . GLY A 1 173 ? 20.562 5.301 3.141 1 93.62 173 GLY A C 1
ATOM 1342 O O . GLY A 1 173 ? 20.281 4.188 2.689 1 93.62 173 GLY A O 1
ATOM 1343 N N . GLU A 1 174 ? 20.391 5.637 4.348 1 95.38 174 GLU A N 1
ATOM 1344 C CA . GLU A 1 174 ? 19.859 4.672 5.301 1 95.38 174 GLU A CA 1
ATOM 1345 C C . GLU A 1 174 ? 18.406 4.312 4.965 1 95.38 174 GLU A C 1
ATOM 1347 O O . GLU A 1 174 ? 17.609 5.184 4.605 1 95.38 174 GLU A O 1
ATOM 1352 N N . ILE A 1 175 ? 18.125 2.986 5.043 1 95.19 175 ILE A N 1
ATOM 1353 C CA . ILE A 1 175 ? 16.75 2.518 4.91 1 95.19 175 ILE A CA 1
ATOM 1354 C C . ILE A 1 175 ? 16.109 2.385 6.289 1 95.19 175 ILE A C 1
ATOM 1356 O O . ILE A 1 175 ? 16.656 1.699 7.164 1 95.19 175 ILE A O 1
ATOM 1360 N N . VAL A 1 176 ? 15.016 3.045 6.48 1 97.19 176 VAL A N 1
ATOM 1361 C CA . VAL A 1 176 ? 14.328 2.975 7.766 1 97.19 176 VAL A CA 1
ATOM 1362 C C . VAL A 1 176 ? 13.047 2.162 7.625 1 97.19 176 VAL A C 1
ATOM 1364 O O . VAL A 1 176 ? 12.516 2.014 6.52 1 97.19 176 VAL A O 1
ATOM 1367 N N . GLY A 1 177 ? 12.617 1.611 8.727 1 97.56 177 GLY A N 1
ATOM 1368 C CA . GLY A 1 177 ? 11.375 0.849 8.727 1 97.56 177 GLY A CA 1
ATOM 1369 C C . GLY A 1 177 ? 10.141 1.722 8.812 1 97.56 177 GLY A C 1
ATOM 1370 O O . GLY A 1 177 ? 10.242 2.943 8.93 1 97.56 177 GLY A O 1
ATOM 1371 N N . SER A 1 178 ? 8.992 1.086 8.68 1 97.88 178 SER A N 1
ATOM 1372 C CA . SER A 1 178 ? 7.695 1.738 8.836 1 97.88 178 SER A CA 1
ATOM 1373 C C . SER A 1 178 ? 6.871 1.073 9.938 1 97.88 178 SER A C 1
ATOM 1375 O O . SER A 1 178 ? 7.059 -0.109 10.227 1 97.88 178 SER A O 1
ATOM 1377 N N . VAL A 1 179 ? 6.07 1.81 10.516 1 98.69 179 VAL A N 1
ATOM 1378 C CA . VAL A 1 179 ? 5.086 1.306 11.469 1 98.69 179 VAL A CA 1
ATOM 1379 C C . VAL A 1 179 ? 3.68 1.681 11.008 1 98.69 179 VAL A C 1
ATOM 1381 O O . VAL A 1 179 ? 3.459 2.783 10.5 1 98.69 179 VAL A O 1
ATOM 1384 N N . ILE A 1 180 ? 2.74 0.759 11.133 1 98.81 180 ILE A N 1
ATOM 1385 C CA . ILE A 1 180 ? 1.361 0.946 10.688 1 98.81 180 ILE A CA 1
ATOM 1386 C C . ILE A 1 180 ? 0.432 0.968 11.898 1 98.81 180 ILE A C 1
ATOM 1388 O O . ILE A 1 180 ? 0.513 0.096 12.773 1 98.81 180 ILE A O 1
ATOM 1392 N N . PHE A 1 181 ? -0.421 1.924 11.969 1 98.88 181 PHE A N 1
ATOM 1393 C CA . PHE A 1 181 ? -1.438 2.047 13.008 1 98.88 181 PHE A CA 1
ATOM 1394 C C . PHE A 1 181 ? -2.836 1.982 12.406 1 98.88 181 PHE A C 1
ATOM 1396 O O . PHE A 1 181 ? -3.033 2.33 11.234 1 98.88 181 PHE A O 1
ATOM 1403 N N . TYR A 1 182 ? -3.775 1.534 13.219 1 98.56 182 TYR A N 1
ATOM 1404 C CA . TYR A 1 182 ? -5.168 1.396 12.805 1 98.56 182 TYR A CA 1
ATOM 1405 C C . TYR A 1 182 ? -6.098 2.059 13.812 1 98.56 182 TYR A C 1
ATOM 1407 O O . TYR A 1 182 ? -5.895 1.944 15.023 1 98.56 182 TYR A O 1
ATOM 1415 N N . MET A 1 183 ? -7.094 2.715 13.336 1 98.19 183 MET A N 1
ATOM 1416 C CA . MET A 1 183 ? -8.164 3.285 14.148 1 98.19 183 MET A CA 1
ATOM 1417 C C . MET A 1 183 ? -9.516 3.121 13.469 1 98.19 183 MET A C 1
ATOM 1419 O O . MET A 1 183 ? -9.664 3.426 12.289 1 98.19 183 MET A O 1
ATOM 1423 N N . GLU A 1 184 ? -10.547 2.639 14.18 1 96.38 184 GLU A N 1
ATOM 1424 C CA . GLU A 1 184 ? -11.922 2.645 13.688 1 96.38 184 GLU A CA 1
ATOM 1425 C C . GLU A 1 184 ? -12.547 4.031 13.812 1 96.38 184 GLU A C 1
ATOM 1427 O O . GLU A 1 184 ? -12.398 4.691 14.844 1 96.38 184 GLU A O 1
ATOM 1432 N N . LEU A 1 185 ? -13.18 4.543 12.812 1 95.44 185 LEU A N 1
ATOM 1433 C CA . LEU A 1 185 ? -13.773 5.875 12.82 1 95.44 185 LEU A CA 1
ATOM 1434 C C . LEU A 1 185 ? -15.273 5.801 13.086 1 95.44 185 LEU A C 1
ATOM 1436 O O . LEU A 1 185 ? -15.883 6.777 13.531 1 95.44 185 LEU A O 1
ATOM 1440 N N . SER A 1 186 ? -16.219 4.848 12.648 1 76.88 186 SER A N 1
ATOM 1441 C CA . SER A 1 186 ? -17.688 4.797 12.695 1 76.88 186 SER A CA 1
ATOM 1442 C C . SER A 1 186 ? -18.188 4.766 14.133 1 76.88 186 SER A C 1
ATOM 1444 O O . SER A 1 186 ? -19.359 5.062 14.391 1 76.88 186 SER A O 1
ATOM 1446 N N . ASN A 1 187 ? -17.625 4.414 15.336 1 56.69 187 ASN A N 1
ATOM 1447 C CA . ASN A 1 187 ? -18.422 4.012 16.5 1 56.69 187 ASN A CA 1
ATOM 1448 C C . ASN A 1 187 ? -19.078 5.211 17.156 1 56.69 187 ASN A C 1
ATOM 1450 O O . ASN A 1 187 ? -19.547 5.113 18.297 1 56.69 187 ASN A O 1
ATOM 1454 N N . ASP A 1 188 ? -19.047 6.492 16.844 1 47.34 188 ASP A N 1
ATOM 1455 C CA . ASP A 1 188 ? -19.625 7.258 17.938 1 47.34 188 ASP A CA 1
ATOM 1456 C C . ASP A 1 188 ? -21.078 6.848 18.188 1 47.34 188 ASP A C 1
ATOM 1458 O O . ASP A 1 188 ? -21.922 6.938 17.281 1 47.34 188 ASP A O 1
ATOM 1462 N N . CYS A 1 189 ? -21.359 5.785 18.953 1 36.03 189 CYS A N 1
ATOM 1463 C CA . CYS A 1 189 ? -22.656 5.699 19.625 1 36.03 189 CYS A CA 1
ATOM 1464 C C . CYS A 1 189 ? -23.047 7.043 20.234 1 36.03 189 CYS A C 1
ATOM 1466 O O . CYS A 1 189 ? -22.406 7.496 21.188 1 36.03 189 CYS A O 1
ATOM 1468 N N . THR A 1 190 ? -22.984 8.227 19.516 1 30 190 THR A N 1
ATOM 1469 C CA . THR A 1 190 ? -23.938 9.047 20.266 1 30 190 THR A CA 1
ATOM 1470 C C . THR A 1 190 ? -25.281 8.328 20.391 1 30 190 THR A C 1
ATOM 1472 O O . THR A 1 190 ? -25.734 7.691 19.438 1 30 190 THR A O 1
ATOM 1475 N N . MET B 1 1 ? 20.609 11.906 -26.172 1 22.3 1 MET B N 1
ATOM 1476 C CA . MET B 1 1 ? 19.703 10.766 -26.25 1 22.3 1 MET B CA 1
ATOM 1477 C C . MET B 1 1 ? 19.75 9.953 -24.953 1 22.3 1 MET B C 1
ATOM 1479 O O . MET B 1 1 ? 20.781 9.367 -24.625 1 22.3 1 MET B O 1
ATOM 1483 N N . LEU B 1 2 ? 19.297 10.383 -23.828 1 25.73 2 LEU B N 1
ATOM 1484 C CA . LEU B 1 2 ? 19.5 9.828 -22.484 1 25.73 2 LEU B CA 1
ATOM 1485 C C . LEU B 1 2 ? 19.141 8.344 -22.453 1 25.73 2 LEU B C 1
ATOM 1487 O O . LEU B 1 2 ? 18.016 7.965 -22.797 1 25.73 2 LEU B O 1
ATOM 1491 N N . LEU B 1 3 ? 20.047 7.516 -22.766 1 24.94 3 LEU B N 1
ATOM 1492 C CA . LEU B 1 3 ? 19.922 6.062 -22.797 1 24.94 3 LEU B CA 1
ATOM 1493 C C . LEU B 1 3 ? 19.047 5.562 -21.656 1 24.94 3 LEU B C 1
ATOM 1495 O O . LEU B 1 3 ? 19.328 5.82 -20.484 1 24.94 3 LEU B O 1
ATOM 1499 N N . LYS B 1 4 ? 17.703 5.641 -21.688 1 35.41 4 LYS B N 1
ATOM 1500 C CA . LYS B 1 4 ? 16.734 4.973 -20.828 1 35.41 4 LYS B CA 1
ATOM 1501 C C . LYS B 1 4 ? 17.328 3.697 -20.234 1 35.41 4 LYS B C 1
ATOM 1503 O O . LYS B 1 4 ? 17.719 2.789 -20.969 1 35.41 4 LYS B O 1
ATOM 1508 N N . GLU B 1 5 ? 18.141 3.58 -19.234 1 46.41 5 GLU B N 1
ATOM 1509 C CA . GLU B 1 5 ? 18.688 2.432 -18.531 1 46.41 5 GLU B CA 1
ATOM 1510 C C . GLU B 1 5 ? 17.734 1.237 -18.578 1 46.41 5 GLU B C 1
ATOM 1512 O O . GLU B 1 5 ? 16.578 1.348 -18.203 1 46.41 5 GLU B O 1
ATOM 1517 N N . SER B 1 6 ? 17.766 0.255 -19.531 1 57.22 6 SER B N 1
ATOM 1518 C CA . SER B 1 6 ? 17.016 -0.941 -19.922 1 57.22 6 SER B CA 1
ATOM 1519 C C . SER B 1 6 ? 16.609 -1.757 -18.688 1 57.22 6 SER B C 1
ATOM 1521 O O . SER B 1 6 ? 17.422 -1.981 -17.797 1 57.22 6 SER B O 1
ATOM 1523 N N . ARG B 1 7 ? 15.359 -1.743 -18.25 1 67.38 7 ARG B N 1
ATOM 1524 C CA . ARG B 1 7 ? 14.875 -2.582 -17.172 1 67.38 7 ARG B CA 1
ATOM 1525 C C . ARG B 1 7 ? 15.375 -4.016 -17.312 1 67.38 7 ARG B C 1
ATOM 1527 O O . ARG B 1 7 ? 15.305 -4.594 -18.406 1 67.38 7 ARG B O 1
ATOM 1534 N N . PRO B 1 8 ? 16.047 -4.605 -16.297 1 79.62 8 PRO B N 1
ATOM 1535 C CA . PRO B 1 8 ? 16.453 -6.012 -16.359 1 79.62 8 PRO B CA 1
ATOM 1536 C C . PRO B 1 8 ? 15.305 -6.934 -16.781 1 79.62 8 PRO B C 1
ATOM 1538 O O . PRO B 1 8 ? 14.133 -6.598 -16.594 1 79.62 8 PRO B O 1
ATOM 1541 N N . PHE B 1 9 ? 15.609 -7.902 -17.531 1 85.25 9 PHE B N 1
ATOM 1542 C CA . PHE B 1 9 ? 14.625 -8.906 -17.922 1 85.25 9 PHE B CA 1
ATOM 1543 C C . PHE B 1 9 ? 15.203 -10.305 -17.812 1 85.25 9 PHE B C 1
ATOM 1545 O O . PHE B 1 9 ? 16.422 -10.477 -17.672 1 85.25 9 PHE B O 1
ATOM 1552 N N . ILE B 1 10 ? 14.273 -11.258 -17.734 1 93.44 10 ILE B N 1
ATOM 1553 C CA . ILE B 1 10 ? 14.695 -12.648 -17.641 1 93.44 10 ILE B CA 1
ATOM 1554 C C . ILE B 1 10 ? 15.047 -13.172 -19.031 1 93.44 10 ILE B C 1
ATOM 1556 O O . ILE B 1 10 ? 14.164 -13.422 -19.859 1 93.44 10 ILE B O 1
ATOM 1560 N N . THR B 1 11 ? 16.266 -13.469 -19.297 1 89.56 11 THR B N 1
ATOM 1561 C CA . THR B 1 11 ? 16.734 -13.812 -20.641 1 89.56 11 THR B CA 1
ATOM 1562 C C . THR B 1 11 ? 16.484 -15.281 -20.938 1 89.56 11 THR B C 1
ATOM 1564 O O . THR B 1 11 ? 16.469 -15.688 -22.109 1 89.56 11 THR B O 1
ATOM 1567 N N . SER B 1 12 ? 16.234 -16 -20 1 93.69 12 SER B N 1
ATOM 1568 C CA . SER B 1 12 ? 16.125 -17.453 -20.172 1 93.69 12 SER B CA 1
ATOM 1569 C C . SER B 1 12 ? 14.695 -17.859 -20.516 1 93.69 12 SER B C 1
ATOM 1571 O O . SER B 1 12 ? 14.391 -19.047 -20.625 1 93.69 12 SER B O 1
ATOM 1573 N N . LEU B 1 13 ? 13.852 -16.969 -20.812 1 96.44 13 LEU B N 1
ATOM 1574 C CA . LEU B 1 13 ? 12.461 -17.312 -21.109 1 96.44 13 LEU B CA 1
ATOM 1575 C C . LEU B 1 13 ? 12.227 -17.328 -22.609 1 96.44 13 LEU B C 1
ATOM 1577 O O . LEU B 1 13 ? 12.836 -16.547 -23.359 1 96.44 13 LEU B O 1
ATOM 1581 N N . PRO B 1 14 ? 11.367 -18.109 -23.016 1 97.81 14 PRO B N 1
ATOM 1582 C CA . PRO B 1 14 ? 10.586 -19.109 -22.297 1 97.81 14 PRO B CA 1
ATOM 1583 C C . PRO B 1 14 ? 11.445 -20.266 -21.781 1 97.81 14 PRO B C 1
ATOM 1585 O O . PRO B 1 14 ? 12.492 -20.562 -22.359 1 97.81 14 PRO B O 1
ATOM 1588 N N . MET B 1 15 ? 11.023 -20.953 -20.656 1 98.25 15 MET B N 1
ATOM 1589 C CA . MET B 1 15 ? 11.703 -22.125 -20.125 1 98.25 15 MET B CA 1
ATOM 1590 C C . MET B 1 15 ? 10.711 -23.234 -19.812 1 98.25 15 MET B C 1
ATOM 1592 O O . MET B 1 15 ? 9.539 -22.969 -19.547 1 98.25 15 MET B O 1
ATOM 1596 N N . VAL B 1 16 ? 11.172 -24.438 -19.844 1 98.31 16 VAL B N 1
ATOM 1597 C CA . VAL B 1 16 ? 10.383 -25.609 -19.5 1 98.31 16 VAL B CA 1
ATOM 1598 C C . VAL B 1 16 ? 10.758 -26.094 -18.094 1 98.31 16 VAL B C 1
ATOM 1600 O O . VAL B 1 16 ? 11.93 -26.094 -17.719 1 98.31 16 VAL B O 1
ATOM 1603 N N . ASP B 1 17 ? 9.805 -26.422 -17.328 1 98.06 17 ASP B N 1
ATOM 1604 C CA . ASP B 1 17 ? 10 -26.984 -16 1 98.06 17 ASP B CA 1
ATOM 1605 C C . ASP B 1 17 ? 8.984 -28.109 -15.727 1 98.06 17 ASP B C 1
ATOM 1607 O O . ASP B 1 17 ? 8.141 -28.391 -16.562 1 98.06 17 ASP B O 1
ATOM 1611 N N . THR B 1 18 ? 9.195 -28.844 -14.672 1 97.56 18 THR B N 1
ATOM 1612 C CA . THR B 1 18 ? 8.344 -29.984 -14.328 1 97.56 18 THR B CA 1
ATOM 1613 C C . THR B 1 18 ? 7.789 -29.828 -12.914 1 97.56 18 THR B C 1
ATOM 1615 O O . THR B 1 18 ? 8.539 -29.578 -11.969 1 97.56 18 THR B O 1
ATOM 1618 N N . LEU B 1 19 ? 6.473 -29.938 -12.789 1 97.25 19 LEU B N 1
ATOM 1619 C CA . LEU B 1 19 ? 5.836 -29.922 -11.477 1 97.25 19 LEU B CA 1
ATOM 1620 C C . LEU B 1 19 ? 6.137 -31.203 -10.711 1 97.25 19 LEU B C 1
ATOM 1622 O O . LEU B 1 19 ? 6.594 -32.188 -11.289 1 97.25 19 LEU B O 1
ATOM 1626 N N . ALA B 1 20 ? 5.879 -31.094 -9.414 1 93.69 20 ALA B N 1
ATOM 1627 C CA . ALA B 1 20 ? 6.074 -32.281 -8.578 1 93.69 20 ALA B CA 1
ATOM 1628 C C . ALA B 1 20 ? 5.203 -33.438 -9.047 1 93.69 20 ALA B C 1
ATOM 1630 O O . ALA B 1 20 ? 5.559 -34.594 -8.867 1 93.69 20 ALA B O 1
ATOM 1631 N N . THR B 1 21 ? 4.105 -33.188 -9.719 1 94.31 21 THR B N 1
ATOM 1632 C CA . THR B 1 21 ? 3.178 -34.188 -10.227 1 94.31 21 THR B CA 1
ATOM 1633 C C . THR B 1 21 ? 3.74 -34.875 -11.469 1 94.31 21 THR B C 1
ATOM 1635 O O . THR B 1 21 ? 3.207 -35.875 -11.93 1 94.31 21 THR B O 1
ATOM 1638 N N . GLY B 1 22 ? 4.77 -34.281 -12.062 1 95.44 22 GLY B N 1
ATOM 1639 C CA . GLY B 1 22 ? 5.324 -34.812 -13.305 1 95.44 22 GLY B CA 1
ATOM 1640 C C . GLY B 1 22 ? 4.855 -34.031 -14.523 1 95.44 22 GLY B C 1
ATOM 1641 O O . GLY B 1 22 ? 5.367 -34.25 -15.625 1 95.44 22 GLY B O 1
ATOM 1642 N N . LYS B 1 23 ? 3.951 -33.125 -14.336 1 96 23 LYS B N 1
ATOM 1643 C CA . LYS B 1 23 ? 3.428 -32.344 -15.438 1 96 23 LYS B CA 1
ATOM 1644 C C . LYS B 1 23 ? 4.469 -31.344 -15.938 1 96 23 LYS B C 1
ATOM 1646 O O . LYS B 1 23 ? 5.113 -30.656 -15.141 1 96 23 LYS B O 1
ATOM 1651 N N . HIS B 1 24 ? 4.637 -31.297 -17.266 1 98.25 24 HIS B N 1
ATOM 1652 C CA . HIS B 1 24 ? 5.547 -30.328 -17.859 1 98.25 24 HIS B CA 1
ATOM 1653 C C . HIS B 1 24 ? 4.848 -28.984 -18.109 1 98.25 24 HIS B C 1
ATOM 1655 O O . HIS B 1 24 ? 3.736 -28.953 -18.641 1 98.25 24 HIS B O 1
ATOM 1661 N N . VAL B 1 25 ? 5.594 -27.922 -17.734 1 98.69 25 VAL B N 1
ATOM 1662 C CA . VAL B 1 25 ? 5.004 -26.594 -17.891 1 98.69 25 VAL B CA 1
ATOM 1663 C C . VAL B 1 25 ? 6.008 -25.656 -18.578 1 98.69 25 VAL B C 1
ATOM 1665 O O . VAL B 1 25 ? 7.203 -25.938 -18.609 1 98.69 25 VAL B O 1
ATOM 1668 N N . ILE B 1 26 ? 5.516 -24.609 -19.188 1 98.81 26 ILE B N 1
ATOM 1669 C CA . ILE B 1 26 ? 6.32 -23.547 -19.781 1 98.81 26 ILE B CA 1
ATOM 1670 C C . ILE B 1 26 ? 6.078 -22.234 -19.031 1 98.81 26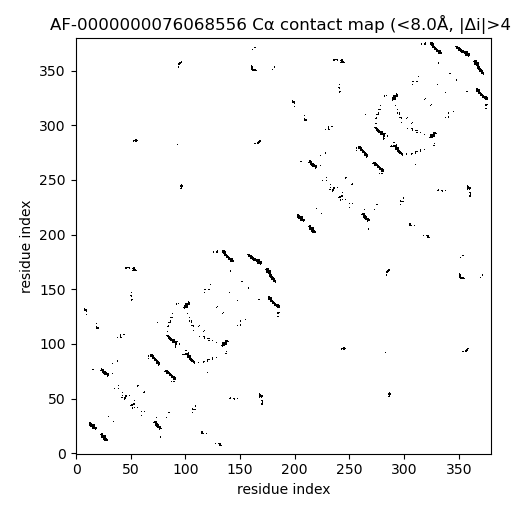 ILE B C 1
ATOM 1672 O O . ILE B 1 26 ? 4.934 -21.875 -18.766 1 98.81 26 ILE B O 1
ATOM 1676 N N . ILE B 1 27 ? 7.141 -21.594 -18.562 1 98.88 27 ILE B N 1
ATOM 1677 C CA . ILE B 1 27 ? 7.074 -20.266 -17.969 1 98.88 27 ILE B CA 1
ATOM 1678 C C . ILE B 1 27 ? 7.52 -19.219 -19 1 98.88 27 ILE B C 1
ATOM 1680 O O . ILE B 1 27 ? 8.555 -19.391 -19.656 1 98.88 27 ILE B O 1
ATOM 1684 N N . ASP B 1 28 ? 6.789 -18.203 -19.156 1 98.75 28 ASP B N 1
ATOM 1685 C CA . ASP B 1 28 ? 7.117 -17.141 -20.109 1 98.75 28 ASP B CA 1
ATOM 1686 C C . ASP B 1 28 ? 6.527 -15.805 -19.672 1 98.75 28 ASP B C 1
ATOM 1688 O O . ASP B 1 28 ? 5.758 -15.75 -18.719 1 98.75 28 ASP B O 1
ATOM 1692 N N . TYR B 1 29 ? 6.93 -14.742 -20.375 1 98.62 29 TYR B N 1
ATOM 1693 C CA . TYR B 1 29 ? 6.277 -13.445 -20.188 1 98.62 29 TYR B CA 1
ATOM 1694 C C . TYR B 1 29 ? 4.82 -13.5 -20.625 1 98.62 29 TYR B C 1
ATOM 1696 O O . TYR B 1 29 ? 4.484 -14.203 -21.578 1 98.62 29 TYR B O 1
ATOM 1704 N N . MET B 1 30 ? 4.066 -12.82 -19.984 1 98.62 30 MET B N 1
ATOM 1705 C CA . MET B 1 30 ? 2.623 -12.789 -20.203 1 98.62 30 MET B CA 1
ATOM 1706 C C . MET B 1 30 ? 2.279 -12.008 -21.469 1 98.62 30 MET B C 1
ATOM 1708 O O . MET B 1 30 ? 2.773 -10.898 -21.672 1 98.62 30 MET B O 1
ATOM 1712 N N . THR B 1 31 ? 1.466 -12.516 -22.359 1 98.06 31 THR B N 1
ATOM 1713 C CA . THR B 1 31 ? 0.944 -11.797 -23.516 1 98.06 31 THR B CA 1
ATOM 1714 C C . THR B 1 31 ? -0.272 -10.961 -23.141 1 98.06 31 THR B C 1
ATOM 1716 O O . THR B 1 31 ? -0.819 -11.117 -22.047 1 98.06 31 THR B O 1
ATOM 1719 N N . GLU B 1 32 ? -0.726 -10.133 -24.047 1 97.81 32 GLU B N 1
ATOM 1720 C CA . GLU B 1 32 ? -1.909 -9.312 -23.797 1 97.81 32 GLU B CA 1
ATOM 1721 C C . GLU B 1 32 ? -3.146 -10.18 -23.594 1 97.81 32 GLU B C 1
ATOM 1723 O O . GLU B 1 32 ? -3.961 -9.898 -22.703 1 97.81 32 GLU B O 1
ATOM 1728 N N . ARG B 1 33 ? -3.25 -11.164 -24.391 1 98.19 33 ARG B N 1
ATOM 1729 C CA . ARG B 1 33 ? -4.379 -12.078 -24.25 1 98.19 33 ARG B CA 1
ATOM 1730 C C . ARG B 1 33 ? -4.352 -12.781 -22.891 1 98.19 33 ARG B C 1
ATOM 1732 O O . ARG B 1 33 ? -5.391 -12.93 -22.25 1 98.19 33 ARG B O 1
ATOM 1739 N N . GLN B 1 34 ? -3.229 -13.211 -22.484 1 98.56 34 GLN B N 1
ATOM 1740 C CA . GLN B 1 34 ? -3.068 -13.906 -21.203 1 98.56 34 GLN B CA 1
ATOM 1741 C C . GLN B 1 34 ? -3.301 -12.961 -20.031 1 98.56 34 GLN B C 1
ATOM 1743 O O . GLN B 1 34 ? -3.752 -13.391 -18.969 1 98.56 34 GLN B O 1
ATOM 1748 N N . PHE B 1 35 ? -2.996 -11.719 -20.266 1 98.75 35 PHE B N 1
ATOM 1749 C CA . PHE B 1 35 ? -3.295 -10.719 -19.25 1 98.75 35 PHE B CA 1
ATOM 1750 C C . PHE B 1 35 ? -4.793 -10.664 -18.969 1 98.75 35 PHE B C 1
ATOM 1752 O O . PHE B 1 35 ? -5.215 -10.68 -17.812 1 98.75 35 PHE B O 1
ATOM 1759 N N . SER B 1 36 ? -5.57 -10.656 -20 1 98.75 36 SER B N 1
ATOM 1760 C CA . SER B 1 36 ? -7.023 -10.664 -19.875 1 98.75 36 SER B CA 1
ATOM 1761 C C . SER B 1 36 ? -7.512 -11.953 -19.203 1 98.75 36 SER B C 1
ATOM 1763 O O . SER B 1 36 ? -8.406 -11.922 -18.359 1 98.75 36 SER B O 1
ATOM 1765 N N . GLU B 1 37 ? -6.934 -13.062 -19.578 1 98.75 37 GLU B N 1
ATOM 1766 C CA . GLU B 1 37 ? -7.289 -14.336 -18.969 1 98.75 37 GLU B CA 1
ATOM 1767 C C . GLU B 1 37 ? -6.945 -14.344 -17.484 1 98.75 37 GLU B C 1
ATOM 1769 O O . GLU B 1 37 ? -7.711 -14.859 -16.656 1 98.75 37 GLU B O 1
ATOM 1774 N N . THR B 1 38 ? -5.809 -13.812 -17.172 1 98.81 38 THR B N 1
ATOM 1775 C CA . THR B 1 38 ? -5.379 -13.719 -15.773 1 98.81 38 THR B CA 1
ATOM 1776 C C . THR B 1 38 ? -6.359 -12.883 -14.961 1 98.81 38 THR B C 1
ATOM 1778 O O . THR B 1 38 ? -6.723 -13.25 -13.844 1 98.81 38 THR B O 1
ATOM 1781 N N . TYR B 1 39 ? -6.809 -11.789 -15.555 1 98.81 39 TYR B N 1
ATOM 1782 C CA . TYR B 1 39 ? -7.805 -10.953 -14.898 1 98.81 39 TYR B CA 1
ATOM 1783 C C . TYR B 1 39 ? -9.062 -11.75 -14.586 1 98.81 39 TYR B C 1
ATOM 1785 O O . TYR B 1 39 ? -9.609 -11.664 -13.484 1 98.81 39 TYR B O 1
ATOM 1793 N N . LEU B 1 40 ? -9.508 -12.531 -15.523 1 98.56 40 LEU B N 1
ATOM 1794 C CA . LEU B 1 40 ? -10.703 -13.336 -15.328 1 98.56 40 LEU B CA 1
ATOM 1795 C C . LEU B 1 40 ? -10.484 -14.383 -14.234 1 98.56 40 LEU B C 1
ATOM 1797 O O . LEU B 1 40 ? -11.398 -14.68 -13.461 1 98.56 40 LEU B O 1
ATOM 1801 N N . MET B 1 41 ? -9.289 -14.977 -14.172 1 98.69 41 MET B N 1
ATOM 1802 C CA . MET B 1 41 ? -8.961 -15.914 -13.102 1 98.69 41 MET B CA 1
ATOM 1803 C C . MET B 1 41 ? -9.055 -15.234 -11.742 1 98.69 41 MET B C 1
ATOM 1805 O O . MET B 1 41 ? -9.555 -15.82 -10.781 1 98.69 41 MET B O 1
ATOM 1809 N N . ILE B 1 42 ? -8.602 -14.008 -11.641 1 98.5 42 ILE B N 1
ATOM 1810 C CA . ILE B 1 42 ? -8.617 -13.25 -10.398 1 98.5 42 ILE B CA 1
ATOM 1811 C C . ILE B 1 42 ? -10.062 -12.938 -10 1 98.5 42 ILE B C 1
ATOM 1813 O O . ILE B 1 42 ? -10.43 -13.078 -8.828 1 98.5 42 ILE B O 1
ATOM 1817 N N . GLN B 1 43 ? -10.844 -12.578 -10.984 1 98.12 43 GLN B N 1
ATOM 1818 C CA . GLN B 1 43 ? -12.25 -12.305 -10.703 1 98.12 43 GLN B CA 1
ATOM 1819 C C . GLN B 1 43 ? -12.953 -13.547 -10.164 1 98.12 43 GLN B C 1
ATOM 1821 O O . GLN B 1 43 ? -13.75 -13.461 -9.234 1 98.12 43 GLN B O 1
ATOM 1826 N N . GLU B 1 44 ? -12.664 -14.633 -10.758 1 98.12 44 GLU B N 1
ATOM 1827 C CA . GLU B 1 44 ? -13.242 -15.883 -10.281 1 98.12 44 GLU B CA 1
ATOM 1828 C C . GLU B 1 44 ? -12.797 -16.188 -8.852 1 98.12 44 GLU B C 1
ATOM 1830 O O . GLU B 1 44 ? -13.602 -16.578 -8.016 1 98.12 44 GLU B O 1
ATOM 1835 N N . ALA B 1 45 ? -11.531 -16.031 -8.594 1 97.62 45 ALA B N 1
ATOM 1836 C CA . ALA B 1 45 ? -11 -16.25 -7.246 1 97.62 45 ALA B CA 1
ATOM 1837 C C . ALA B 1 45 ? -11.664 -15.32 -6.234 1 97.62 45 ALA B C 1
ATOM 1839 O O . ALA B 1 45 ? -12 -15.734 -5.125 1 97.62 45 ALA B O 1
ATOM 1840 N N . ALA B 1 46 ? -11.852 -14.055 -6.605 1 97.31 46 ALA B N 1
ATOM 1841 C CA . ALA B 1 46 ? -12.508 -13.078 -5.738 1 97.31 46 ALA B CA 1
ATOM 1842 C C . ALA B 1 46 ? -13.938 -13.523 -5.406 1 97.31 46 ALA B C 1
ATOM 1844 O O . ALA B 1 46 ? -14.359 -13.445 -4.25 1 97.31 46 ALA B O 1
ATOM 1845 N N . GLU B 1 47 ? -14.609 -14.008 -6.402 1 97.12 47 GLU B N 1
ATOM 1846 C CA . GLU B 1 47 ? -15.977 -14.477 -6.207 1 97.12 47 GLU B CA 1
ATOM 1847 C C . GLU B 1 47 ? -16.031 -15.656 -5.242 1 97.12 47 GLU B C 1
ATOM 1849 O O . GLU B 1 47 ? -16.984 -15.805 -4.488 1 97.12 47 GLU B O 1
ATOM 1854 N N . ASN B 1 48 ? -14.953 -16.391 -5.23 1 95.81 48 ASN B N 1
ATOM 1855 C CA . ASN B 1 48 ? -14.906 -17.578 -4.395 1 95.81 48 ASN B CA 1
ATOM 1856 C C . ASN B 1 48 ? -14.25 -17.297 -3.047 1 95.81 48 ASN B C 1
ATOM 1858 O O . ASN B 1 48 ? -14.172 -18.172 -2.191 1 95.81 48 ASN B O 1
ATOM 1862 N N . GLY B 1 49 ? -13.727 -16.078 -2.881 1 94.62 49 GLY B N 1
ATOM 1863 C CA . GLY B 1 49 ? -13.07 -15.703 -1.639 1 94.62 49 GLY B CA 1
ATOM 1864 C C . GLY B 1 49 ? -11.664 -16.281 -1.512 1 94.62 49 GLY B C 1
ATOM 1865 O O . GLY B 1 49 ? -11.18 -16.5 -0.401 1 94.62 49 GLY B O 1
ATOM 1866 N N . ASP B 1 50 ? -11.102 -16.547 -2.65 1 93.56 50 ASP B N 1
ATOM 1867 C CA . ASP B 1 50 ? -9.789 -17.188 -2.682 1 93.56 50 ASP B CA 1
ATOM 1868 C C . ASP B 1 50 ? -8.68 -16.156 -2.912 1 93.56 50 ASP B C 1
ATOM 1870 O O . ASP B 1 50 ? -8.125 -16.078 -4.012 1 93.56 50 ASP B O 1
ATOM 1874 N N . GLY B 1 51 ? -8.383 -15.391 -1.896 1 96 51 GLY B N 1
ATOM 1875 C CA . GLY B 1 51 ? -7.168 -14.594 -1.913 1 96 51 GLY B CA 1
ATOM 1876 C C . GLY B 1 51 ? -7.375 -13.203 -2.484 1 96 51 GLY B C 1
ATOM 1877 O O . GLY B 1 51 ? -6.484 -12.352 -2.395 1 96 51 GLY B O 1
ATOM 1878 N N . PHE B 1 52 ? -8.531 -12.922 -3.078 1 97.38 52 PHE B N 1
ATOM 1879 C CA . PHE B 1 52 ? -8.828 -11.609 -3.652 1 97.38 52 PHE B CA 1
ATOM 1880 C C . PHE B 1 52 ? -10.203 -11.125 -3.195 1 97.38 52 PHE B C 1
ATOM 1882 O O . PHE B 1 52 ? -11.125 -11.922 -3.031 1 97.38 52 PHE B O 1
ATOM 1889 N N . GLY B 1 53 ? -10.289 -9.859 -3.004 1 96.44 53 GLY B N 1
ATOM 1890 C CA . GLY B 1 53 ? -11.562 -9.258 -2.641 1 96.44 53 GLY B CA 1
ATOM 1891 C C . GLY B 1 53 ? -12.445 -8.961 -3.838 1 96.44 53 GLY B C 1
ATOM 1892 O O . GLY B 1 53 ? -11.945 -8.742 -4.945 1 96.44 53 GLY B O 1
ATOM 1893 N N . VAL B 1 54 ? -13.727 -8.789 -3.617 1 95.62 54 VAL B N 1
ATOM 1894 C CA . VAL B 1 54 ? -14.68 -8.625 -4.707 1 95.62 54 VAL B CA 1
ATOM 1895 C C . VAL B 1 54 ? -14.594 -7.203 -5.262 1 95.62 54 VAL B C 1
ATOM 1897 O O . VAL B 1 54 ? -15.023 -6.941 -6.387 1 95.62 54 VAL B O 1
ATOM 1900 N N . ASP B 1 55 ? -14.023 -6.285 -4.465 1 93.12 55 ASP B N 1
ATOM 1901 C CA . ASP B 1 55 ? -13.93 -4.906 -4.938 1 93.12 55 ASP B CA 1
ATOM 1902 C C . ASP B 1 55 ? -12.484 -4.516 -5.215 1 93.12 55 ASP B C 1
ATOM 1904 O O . ASP B 1 55 ? -12.156 -3.328 -5.301 1 93.12 55 ASP B O 1
ATOM 1908 N N . GLU B 1 56 ? -11.562 -5.445 -5.273 1 93.56 56 GLU B N 1
ATOM 1909 C CA . GLU B 1 56 ? -10.133 -5.191 -5.434 1 93.56 56 GLU B CA 1
ATOM 1910 C C . GLU B 1 56 ? -9.812 -4.691 -6.84 1 93.56 56 GLU B C 1
ATOM 1912 O O . GLU B 1 56 ? -9.07 -3.721 -7.008 1 93.56 56 GLU B O 1
ATOM 1917 N N . PHE B 1 57 ? -10.281 -5.293 -7.848 1 94 57 PHE B N 1
ATOM 1918 C CA . PHE B 1 57 ? -10.109 -4.898 -9.242 1 94 57 PHE B CA 1
ATOM 1919 C C . PHE B 1 57 ? -11.453 -4.805 -9.945 1 94 57 PHE B C 1
ATOM 1921 O O . PHE B 1 57 ? -11.867 -5.742 -10.633 1 94 57 PHE B O 1
ATOM 1928 N N . LEU B 1 58 ? -12.062 -3.631 -9.945 1 91.62 58 LEU B N 1
ATOM 1929 C CA . LEU B 1 58 ? -13.445 -3.434 -10.375 1 91.62 58 LEU B CA 1
ATOM 1930 C C . LEU B 1 58 ? -13.57 -3.631 -11.883 1 91.62 58 LEU B C 1
ATOM 1932 O O . LEU B 1 58 ? -14.656 -3.953 -12.375 1 91.62 58 LEU B O 1
ATOM 1936 N N . ASN B 1 59 ? -12.461 -3.418 -12.617 1 95.25 59 ASN B N 1
ATOM 1937 C CA . ASN B 1 59 ? -12.422 -3.711 -14.039 1 95.25 59 ASN B CA 1
ATOM 1938 C C . ASN B 1 59 ? -10.992 -3.99 -14.516 1 95.25 59 ASN B C 1
ATOM 1940 O O . ASN B 1 59 ? -10.031 -3.76 -13.773 1 95.25 59 ASN B O 1
ATOM 1944 N N . GLU B 1 60 ? -10.875 -4.473 -15.688 1 97.5 60 GLU B N 1
ATOM 1945 C CA . GLU B 1 60 ? -9.578 -4.914 -16.203 1 97.5 60 GLU B CA 1
ATOM 1946 C C . GLU B 1 60 ? -8.602 -3.748 -16.328 1 97.5 60 GLU B C 1
ATOM 1948 O O . GLU B 1 60 ? -7.395 -3.918 -16.141 1 97.5 60 GLU B O 1
ATOM 1953 N N . ASN B 1 61 ? -9.102 -2.582 -16.703 1 96.56 61 ASN B N 1
ATOM 1954 C CA . ASN B 1 61 ? -8.234 -1.419 -16.859 1 96.56 61 ASN B CA 1
ATOM 1955 C C . ASN B 1 61 ? -7.535 -1.071 -15.547 1 96.56 61 ASN B C 1
ATOM 1957 O O . ASN B 1 61 ? -6.344 -0.756 -15.539 1 96.56 61 ASN B O 1
ATOM 1961 N N . LEU B 1 62 ? -8.258 -1.123 -14.453 1 92.5 62 LEU B N 1
ATOM 1962 C CA . LEU B 1 62 ? -7.684 -0.839 -13.141 1 92.5 62 LEU B CA 1
ATOM 1963 C C . LEU B 1 62 ? -6.645 -1.891 -12.766 1 92.5 62 LEU B C 1
ATOM 1965 O O . LEU B 1 62 ? -5.625 -1.57 -12.148 1 92.5 62 LEU B O 1
ATOM 1969 N N . PHE B 1 63 ? -6.992 -3.109 -13.156 1 96.19 63 PHE B N 1
ATOM 1970 C CA . PHE B 1 63 ? -6.047 -4.199 -12.945 1 96.19 63 PHE B CA 1
ATOM 1971 C C . PHE B 1 63 ? -4.754 -3.955 -13.711 1 96.19 63 PHE B C 1
ATOM 1973 O O . PHE B 1 63 ? -3.664 -4.047 -13.148 1 96.19 63 PHE B O 1
ATOM 1980 N N . ARG B 1 64 ? -4.797 -3.572 -14.914 1 96.88 64 ARG B N 1
ATOM 1981 C CA . ARG B 1 64 ? -3.643 -3.281 -15.758 1 96.88 64 ARG B CA 1
ATOM 1982 C C . ARG B 1 64 ? -2.857 -2.092 -15.219 1 96.88 64 ARG B C 1
ATOM 1984 O O . ARG B 1 64 ? -1.625 -2.096 -15.227 1 96.88 64 ARG B O 1
ATOM 1991 N N . GLU B 1 65 ? -3.566 -1.121 -14.75 1 92.62 65 GLU B N 1
ATOM 1992 C CA . GLU B 1 65 ? -2.924 0.059 -14.18 1 92.62 65 GLU B CA 1
ATOM 1993 C C . GLU B 1 65 ? -2.096 -0.302 -12.953 1 92.62 65 GLU B C 1
ATOM 1995 O O . GLU B 1 65 ? -0.994 0.22 -12.758 1 92.62 65 GLU B O 1
ATOM 2000 N N . GLU B 1 66 ? -2.646 -1.179 -12.164 1 92.25 66 GLU B N 1
ATOM 2001 C CA . GLU B 1 66 ? -1.96 -1.624 -10.961 1 92.25 66 GLU B CA 1
ATOM 2002 C C . GLU B 1 66 ? -0.635 -2.303 -11.289 1 92.25 66 GLU B C 1
ATOM 2004 O O . GLU B 1 66 ? 0.3 -2.281 -10.492 1 92.25 66 GLU B O 1
ATOM 2009 N N . LEU B 1 67 ? -0.548 -2.844 -12.492 1 95.38 67 LEU B N 1
ATOM 2010 C CA . LEU B 1 67 ? 0.604 -3.674 -12.82 1 95.38 67 LEU B CA 1
ATOM 2011 C C . LEU B 1 67 ? 1.544 -2.943 -13.773 1 95.38 67 LEU B C 1
ATOM 2013 O O . LEU B 1 67 ? 2.486 -3.539 -14.305 1 95.38 67 LEU B O 1
ATOM 2017 N N . ILE B 1 68 ? 1.268 -1.682 -14.016 1 91.62 68 ILE B N 1
ATOM 2018 C CA . ILE B 1 68 ? 2.193 -0.886 -14.82 1 91.62 68 ILE B CA 1
ATOM 2019 C C . ILE B 1 68 ? 3.58 -0.916 -14.18 1 91.62 68 ILE B C 1
ATOM 2021 O O . ILE B 1 68 ? 3.725 -0.695 -12.977 1 91.62 68 ILE B O 1
ATOM 2025 N N . GLY B 1 69 ? 4.609 -1.283 -14.938 1 89.62 69 GLY B N 1
ATOM 2026 C CA . GLY B 1 69 ? 5.984 -1.333 -14.461 1 89.62 69 GLY B CA 1
ATOM 2027 C C . GLY B 1 69 ? 6.348 -2.66 -13.82 1 89.62 69 GLY B C 1
ATOM 2028 O O . GLY B 1 69 ? 7.473 -2.844 -13.352 1 89.62 69 GLY B O 1
ATOM 2029 N N . SER B 1 70 ? 5.387 -3.609 -13.805 1 95.38 70 SER B N 1
ATOM 2030 C CA . SER B 1 70 ? 5.617 -4.926 -13.219 1 95.38 70 SER B CA 1
ATOM 2031 C C . SER B 1 70 ? 6.105 -5.922 -14.266 1 95.38 70 SER B C 1
ATOM 2033 O O . SER B 1 70 ? 5.91 -5.711 -15.461 1 95.38 70 SER B O 1
ATOM 2035 N N . ASP B 1 71 ? 6.781 -6.922 -13.859 1 96.88 71 ASP B N 1
ATOM 2036 C CA . ASP B 1 71 ? 7.086 -8.078 -14.695 1 96.88 71 ASP B CA 1
ATOM 2037 C C . ASP B 1 71 ? 6.031 -9.172 -14.539 1 96.88 71 ASP B C 1
ATOM 2039 O O . ASP B 1 71 ? 5.785 -9.648 -13.43 1 96.88 71 ASP B O 1
ATOM 2043 N N . CYS B 1 72 ? 5.426 -9.547 -15.617 1 98.62 72 CYS B N 1
ATOM 2044 C CA . CYS B 1 72 ? 4.301 -10.477 -15.57 1 98.62 72 CYS B CA 1
ATOM 2045 C C . CYS B 1 72 ? 4.625 -11.766 -16.312 1 98.62 72 CYS B C 1
ATOM 2047 O O . CYS B 1 72 ? 5.109 -11.734 -17.438 1 98.62 72 CYS B O 1
ATOM 2049 N N . PHE B 1 73 ? 4.305 -12.906 -15.664 1 98.88 73 PHE B N 1
ATOM 2050 C CA . PHE B 1 73 ? 4.664 -14.211 -16.188 1 98.88 73 PHE B CA 1
ATOM 2051 C C . PHE B 1 73 ? 3.465 -15.156 -16.172 1 98.88 73 PHE B C 1
ATOM 2053 O O . PHE B 1 73 ? 2.521 -14.945 -15.398 1 98.88 73 PHE B O 1
ATOM 2060 N N . VAL B 1 74 ? 3.584 -16.172 -17 1 98.88 74 VAL B N 1
ATOM 2061 C CA . VAL B 1 74 ? 2.551 -17.188 -17.031 1 98.88 74 VAL B CA 1
ATOM 2062 C C . VAL B 1 74 ? 3.193 -18.578 -16.938 1 98.88 74 VAL B C 1
ATOM 2064 O O . VAL B 1 74 ? 4.367 -18.75 -17.297 1 98.88 74 VAL B O 1
ATOM 2067 N N . ILE B 1 75 ? 2.445 -19.484 -16.438 1 98.94 75 ILE B N 1
ATOM 2068 C CA . ILE B 1 75 ? 2.734 -20.906 -16.453 1 98.94 75 ILE B CA 1
ATOM 2069 C C . ILE B 1 75 ? 1.681 -21.641 -17.281 1 98.94 75 ILE B C 1
ATOM 2071 O O . ILE B 1 75 ? 0.499 -21.641 -16.922 1 98.94 75 ILE B O 1
ATOM 2075 N N . THR B 1 76 ? 2.113 -22.203 -18.359 1 98.81 76 THR B N 1
ATOM 2076 C CA . THR B 1 76 ? 1.196 -22.922 -19.234 1 98.81 76 THR B CA 1
ATOM 2077 C C . THR B 1 76 ? 1.548 -24.406 -19.297 1 98.81 76 THR B C 1
ATOM 2079 O O . THR B 1 76 ? 2.695 -24.781 -19.062 1 98.81 76 THR B O 1
ATOM 2082 N N . CYS B 1 77 ? 0.526 -25.172 -19.531 1 98.5 77 CYS B N 1
ATOM 2083 C CA . CYS B 1 77 ? 0.766 -26.594 -19.797 1 98.5 77 CYS B CA 1
ATOM 2084 C C . CYS B 1 77 ? 1.551 -26.781 -21.078 1 98.5 77 CYS B C 1
ATOM 2086 O O . CYS B 1 77 ? 1.152 -26.281 -22.141 1 98.5 77 CYS B O 1
ATOM 2088 N N . LYS B 1 78 ? 2.623 -27.516 -20.984 1 98.38 78 LYS B N 1
ATOM 2089 C CA . LYS B 1 78 ? 3.469 -27.703 -22.156 1 98.38 78 LYS B CA 1
ATOM 2090 C C . LYS B 1 78 ? 2.721 -28.438 -23.266 1 98.38 78 LYS B C 1
ATOM 2092 O O . LYS B 1 78 ? 2.848 -28.109 -24.453 1 98.38 78 LYS B O 1
ATOM 2097 N N . GLU B 1 79 ? 1.895 -29.359 -22.953 1 97.38 79 GLU B N 1
ATOM 2098 C CA . GLU B 1 79 ? 1.221 -30.219 -23.922 1 97.38 79 GLU B CA 1
ATOM 2099 C C . GLU B 1 79 ? 0.045 -29.5 -24.578 1 97.38 79 GLU B C 1
ATOM 2101 O O . GLU B 1 79 ? -0.146 -29.594 -25.797 1 97.38 79 GLU B O 1
ATOM 2106 N N . THR B 1 80 ? -0.788 -28.719 -23.828 1 97.62 80 THR B N 1
ATOM 2107 C CA . THR B 1 80 ? -2.057 -28.203 -24.328 1 97.62 80 THR B CA 1
ATOM 2108 C C . THR B 1 80 ? -1.971 -26.703 -24.562 1 97.62 80 THR B C 1
ATOM 2110 O O . THR B 1 80 ? -2.814 -26.125 -25.266 1 97.62 80 THR B O 1
ATOM 2113 N N . GLY B 1 81 ? -1.002 -26.016 -23.922 1 97.69 81 GLY B N 1
ATOM 2114 C CA . GLY B 1 81 ? -0.899 -24.578 -24.016 1 97.69 81 GLY B CA 1
ATOM 2115 C C . GLY B 1 81 ? -1.848 -23.844 -23.078 1 97.69 81 GLY B C 1
ATOM 2116 O O . GLY B 1 81 ? -1.871 -22.609 -23.062 1 97.69 81 GLY B O 1
ATOM 2117 N N . GLU B 1 82 ? -2.561 -24.625 -22.297 1 98.12 82 GLU B N 1
ATOM 2118 C CA . GLU B 1 82 ? -3.535 -24.047 -21.391 1 98.12 82 GLU B CA 1
ATOM 2119 C C . GLU B 1 82 ? -2.85 -23.219 -20.297 1 98.12 82 GLU B C 1
ATOM 2121 O O . GLU B 1 82 ? -1.829 -23.641 -19.75 1 98.12 82 GLU B O 1
ATOM 2126 N N . LEU B 1 83 ? -3.4 -22.016 -20.062 1 98.81 83 LEU B N 1
ATOM 2127 C CA . LEU B 1 83 ? -2.912 -21.203 -18.953 1 98.81 83 LEU B CA 1
ATOM 2128 C C . LEU B 1 83 ? -3.297 -21.828 -17.609 1 98.81 83 LEU B C 1
ATOM 2130 O O . LEU B 1 83 ? -4.48 -22 -17.328 1 98.81 83 LEU B O 1
ATOM 2134 N N . LEU B 1 84 ? -2.283 -22.141 -16.812 1 98.81 84 LEU B N 1
ATOM 2135 C CA . LEU B 1 84 ? -2.523 -22.828 -15.555 1 98.81 84 LEU B CA 1
ATOM 2136 C C . LEU B 1 84 ? -2.428 -21.859 -14.383 1 98.81 84 LEU B C 1
ATOM 2138 O O . LEU B 1 84 ? -3.188 -21.969 -13.414 1 98.81 84 LEU B O 1
ATOM 2142 N N . ALA B 1 85 ? -1.523 -20.953 -14.422 1 98.88 85 ALA B N 1
ATOM 2143 C CA . ALA B 1 85 ? -1.278 -19.984 -13.359 1 98.88 85 ALA B CA 1
ATOM 2144 C C . ALA B 1 85 ? -0.541 -18.75 -13.898 1 98.88 85 ALA B C 1
ATOM 2146 O O . ALA B 1 85 ? 0.011 -18.797 -15 1 98.88 85 ALA B O 1
ATOM 2147 N N . SER B 1 86 ? -0.602 -17.703 -13.25 1 98.88 86 SER B N 1
ATOM 2148 C CA . SER B 1 86 ? 0.147 -16.484 -13.523 1 98.88 86 SER B CA 1
ATOM 2149 C C . SER B 1 86 ? 0.786 -15.938 -12.25 1 98.88 86 SER B C 1
ATOM 2151 O O . SER B 1 86 ? 0.272 -16.156 -11.148 1 98.88 86 SER B O 1
ATOM 2153 N N . PHE B 1 87 ? 1.894 -15.312 -12.375 1 98.88 87 PHE B N 1
ATOM 2154 C CA . PHE B 1 87 ? 2.457 -14.531 -11.273 1 98.88 87 PHE B CA 1
ATOM 2155 C C . PHE B 1 87 ? 3.062 -13.234 -11.781 1 98.88 87 PHE B C 1
ATOM 2157 O O . PHE B 1 87 ? 3.602 -13.188 -12.891 1 98.88 87 PHE B O 1
ATOM 2164 N N . MET B 1 88 ? 2.898 -12.219 -11.062 1 98.69 88 MET B N 1
ATOM 2165 C CA . MET B 1 88 ? 3.354 -10.867 -11.391 1 98.69 88 MET B CA 1
ATOM 2166 C C . MET B 1 88 ? 4.219 -10.305 -10.266 1 98.69 88 MET B C 1
ATOM 2168 O O . MET B 1 88 ? 3.936 -10.516 -9.086 1 98.69 88 MET B O 1
ATOM 2172 N N . LEU B 1 89 ? 5.27 -9.68 -10.633 1 97.94 89 LEU B N 1
ATOM 2173 C CA . LEU B 1 89 ? 6.176 -9.016 -9.695 1 97.94 89 LEU B CA 1
ATOM 2174 C C . LEU B 1 89 ? 6.004 -7.504 -9.75 1 97.94 89 LEU B C 1
ATOM 2176 O O . LEU B 1 89 ? 6.582 -6.84 -10.617 1 97.94 89 LEU B O 1
ATOM 2180 N N . ALA B 1 90 ? 5.211 -6.992 -8.836 1 96 90 ALA B N 1
ATOM 2181 C CA . ALA B 1 90 ? 4.953 -5.559 -8.75 1 96 90 ALA B CA 1
ATOM 2182 C C . ALA B 1 90 ? 5.859 -4.898 -7.715 1 96 90 ALA B C 1
ATOM 2184 O O . ALA B 1 90 ? 6.297 -5.547 -6.762 1 96 90 ALA B O 1
ATOM 2185 N N . VAL B 1 91 ? 6.145 -3.631 -7.965 1 93.19 91 VAL B N 1
ATOM 2186 C CA . VAL B 1 91 ? 6.836 -2.873 -6.93 1 93.19 91 VAL B CA 1
ATOM 2187 C C . VAL B 1 91 ? 5.949 -2.764 -5.691 1 93.19 91 VAL B C 1
ATOM 2189 O O . VAL B 1 91 ? 4.773 -2.41 -5.793 1 93.19 91 VAL B O 1
ATOM 2192 N N . SER B 1 92 ? 6.512 -3.09 -4.555 1 95.38 92 SER B N 1
ATOM 2193 C CA . SER B 1 92 ? 5.723 -3.141 -3.326 1 95.38 92 SER B CA 1
ATOM 2194 C C . SER B 1 92 ? 5.277 -1.746 -2.9 1 95.38 92 SER B C 1
ATOM 2196 O O . SER B 1 92 ? 6.078 -0.809 -2.887 1 95.38 92 SER B O 1
ATOM 2198 N N . LYS B 1 93 ? 4.031 -1.656 -2.496 1 91.69 93 LYS B N 1
ATOM 2199 C CA . LYS B 1 93 ? 3.496 -0.406 -1.964 1 91.69 93 LYS B CA 1
ATOM 2200 C C . LYS B 1 93 ? 3.955 -0.179 -0.526 1 91.69 93 LYS B C 1
ATOM 2202 O O . LYS B 1 93 ? 3.785 0.914 0.019 1 91.69 93 LYS B O 1
ATOM 2207 N N . PHE B 1 94 ? 4.586 -1.15 0.114 1 95.19 94 PHE B N 1
ATOM 2208 C CA . PHE B 1 94 ? 4.984 -1.063 1.515 1 95.19 94 PHE B CA 1
ATOM 2209 C C . PHE B 1 94 ? 6.332 -0.364 1.653 1 95.19 94 PHE B C 1
ATOM 2211 O O . PHE B 1 94 ? 6.711 0.049 2.75 1 95.19 94 PHE B O 1
ATOM 2218 N N . TYR B 1 95 ? 7.07 -0.257 0.6 1 94 95 TYR B N 1
ATOM 2219 C CA . TYR B 1 95 ? 8.211 0.64 0.509 1 94 95 TYR B CA 1
ATOM 2220 C C . TYR B 1 95 ? 7.82 1.968 -0.127 1 94 95 TYR B C 1
ATOM 2222 O O . TYR B 1 95 ? 7.258 1.994 -1.226 1 94 95 TYR B O 1
ATOM 2230 N N . ARG B 1 96 ? 8.164 3.088 0.684 1 90.31 96 ARG B N 1
ATOM 2231 C CA . ARG B 1 96 ? 7.727 4.406 0.227 1 90.31 96 ARG B CA 1
ATOM 2232 C C . ARG B 1 96 ? 8.711 4.988 -0.779 1 90.31 96 ARG B C 1
ATOM 2234 O O . ARG B 1 96 ? 9.688 5.633 -0.395 1 90.31 96 ARG B O 1
ATOM 2241 N N . GLY B 1 97 ? 8.938 4.512 -1.986 1 83.31 97 GLY B N 1
ATOM 2242 C CA . GLY B 1 97 ? 9.812 5.008 -3.039 1 83.31 97 GLY B CA 1
ATOM 2243 C C . GLY B 1 97 ? 9.938 4.051 -4.207 1 83.31 97 GLY B C 1
ATOM 2244 O O . GLY B 1 97 ? 9.18 3.086 -4.312 1 83.31 97 GLY B O 1
ATOM 2245 N N . ALA B 1 98 ? 10.719 4.586 -5.199 1 66.25 98 ALA B N 1
ATOM 2246 C CA . ALA B 1 98 ? 10.977 3.764 -6.379 1 66.25 98 ALA B CA 1
ATOM 2247 C C . ALA B 1 98 ? 11.93 2.617 -6.043 1 66.25 98 ALA B C 1
ATOM 2249 O O . ALA B 1 98 ? 13.062 2.844 -5.625 1 66.25 98 ALA B O 1
ATOM 2250 N N . SER B 1 99 ? 11.344 1.491 -5.363 1 68.19 99 SER B N 1
ATOM 2251 C CA . SER B 1 99 ? 12.266 0.639 -4.625 1 68.19 99 SER B CA 1
ATOM 2252 C C . SER B 1 99 ? 12.531 -0.667 -5.367 1 68.19 99 SER B C 1
ATOM 2254 O O . SER B 1 99 ? 11.867 -0.966 -6.359 1 68.19 99 SER B O 1
ATOM 2256 N N . SER B 1 100 ? 13.477 -1.291 -4.812 1 85.38 100 SER B N 1
ATOM 2257 C CA . SER B 1 100 ? 14.031 -2.623 -5.027 1 85.38 100 SER B CA 1
ATOM 2258 C C . SER B 1 100 ? 13.297 -3.668 -4.191 1 85.38 100 SER B C 1
ATOM 2260 O O . SER B 1 100 ? 13.836 -4.746 -3.926 1 85.38 100 SER B O 1
ATOM 2262 N N . VAL B 1 101 ? 11.938 -3.26 -3.75 1 95.69 101 VAL B N 1
ATOM 2263 C CA . VAL B 1 101 ? 11.156 -4.227 -2.986 1 95.69 101 VAL B CA 1
ATOM 2264 C C . VAL B 1 101 ? 9.961 -4.691 -3.812 1 95.69 101 VAL B C 1
ATOM 2266 O O . VAL B 1 101 ? 9.258 -3.875 -4.414 1 95.69 101 VAL B O 1
ATOM 2269 N N . VAL B 1 102 ? 9.742 -5.918 -3.832 1 96.94 102 VAL B N 1
ATOM 2270 C CA . VAL B 1 102 ? 8.75 -6.5 -4.727 1 96.94 102 VAL B CA 1
ATOM 2271 C C . VAL B 1 102 ? 7.574 -7.035 -3.912 1 96.94 102 VAL B C 1
ATOM 2273 O O . VAL B 1 102 ? 7.734 -7.406 -2.746 1 96.94 102 VAL B O 1
ATOM 2276 N N . ASP B 1 103 ? 6.387 -7.035 -4.457 1 97.69 103 ASP B N 1
ATOM 2277 C CA . ASP B 1 103 ? 5.164 -7.691 -3.998 1 97.69 103 ASP B CA 1
ATOM 2278 C C . ASP B 1 103 ? 4.594 -8.602 -5.082 1 97.69 103 ASP B C 1
ATOM 2280 O O . ASP B 1 103 ? 4.109 -8.133 -6.109 1 97.69 103 ASP B O 1
ATOM 2284 N N . PRO B 1 104 ? 4.648 -9.914 -4.906 1 98.56 104 PRO B N 1
ATOM 2285 C CA . PRO B 1 104 ? 4.168 -10.828 -5.941 1 98.56 104 PRO B CA 1
ATOM 2286 C C . PRO B 1 104 ? 2.656 -11.039 -5.887 1 98.56 104 PRO B C 1
ATOM 2288 O O . PRO B 1 104 ? 2.076 -11.078 -4.797 1 98.56 104 PRO B O 1
ATOM 2291 N N . PHE B 1 105 ? 2.016 -11.133 -7.02 1 98.19 105 PHE B N 1
ATOM 2292 C CA . PHE B 1 105 ? 0.661 -11.633 -7.219 1 98.19 105 PHE B CA 1
ATOM 2293 C C . PHE B 1 105 ? 0.681 -13.016 -7.855 1 98.19 105 PHE B C 1
ATOM 2295 O O . PHE B 1 105 ? 1.38 -13.234 -8.844 1 98.19 105 PHE B O 1
ATOM 2302 N N . ILE B 1 106 ? -0.023 -13.906 -7.273 1 98.69 106 ILE B N 1
ATOM 2303 C CA . ILE B 1 106 ? -0.084 -15.266 -7.809 1 98.69 106 ILE B CA 1
ATOM 2304 C C . ILE B 1 106 ? -1.54 -15.703 -7.941 1 98.69 106 ILE B C 1
ATOM 2306 O O . ILE B 1 106 ? -2.342 -15.5 -7.027 1 98.69 106 ILE B O 1
ATOM 2310 N N . ILE B 1 107 ? -1.869 -16.281 -9.07 1 98.75 107 ILE B N 1
ATOM 2311 C CA . ILE B 1 107 ? -3.203 -16.828 -9.281 1 98.75 107 ILE B CA 1
ATOM 2312 C C . ILE B 1 107 ? -3.104 -18.141 -10.039 1 98.75 107 ILE B C 1
ATOM 2314 O O . ILE B 1 107 ? -2.379 -18.25 -11.039 1 98.75 107 ILE B O 1
ATOM 2318 N N . VAL B 1 108 ? -3.748 -19.109 -9.484 1 98.69 108 VAL B N 1
ATOM 2319 C CA . VAL B 1 108 ? -3.855 -20.422 -10.109 1 98.69 108 VAL B CA 1
ATOM 2320 C C . VAL B 1 108 ? -5.27 -20.609 -10.648 1 98.69 108 VAL B C 1
ATOM 2322 O O . VAL B 1 108 ? -6.25 -20.312 -9.969 1 98.69 108 VAL B O 1
ATOM 2325 N N . LYS B 1 109 ? -5.324 -21.016 -11.859 1 98.31 109 LYS B N 1
ATOM 2326 C CA . LYS B 1 109 ? -6.617 -21.344 -12.445 1 98.31 109 LYS B CA 1
ATOM 2327 C C . LYS B 1 109 ? -7.387 -22.328 -11.562 1 98.31 109 LYS B C 1
ATOM 2329 O O . LYS B 1 109 ? -6.816 -23.281 -11.055 1 98.31 109 LYS B O 1
ATOM 2334 N N . SER B 1 110 ? -8.68 -22.078 -11.438 1 96.81 110 SER B N 1
ATOM 2335 C CA . SER B 1 110 ? -9.492 -22.859 -10.516 1 96.81 110 SER B CA 1
ATOM 2336 C C . SER B 1 110 ? -9.461 -24.344 -10.867 1 96.81 110 SER B C 1
ATOM 2338 O O . SER B 1 110 ? -9.398 -25.188 -9.984 1 96.81 110 SER B O 1
ATOM 2340 N N . THR B 1 111 ? -9.367 -24.672 -12.156 1 96 111 THR B N 1
ATOM 2341 C CA . THR B 1 111 ? -9.438 -26.062 -12.617 1 96 111 THR B CA 1
ATOM 2342 C C . THR B 1 111 ? -8.07 -26.734 -12.5 1 96 111 THR B C 1
ATOM 2344 O O . THR B 1 111 ? -7.953 -27.938 -12.711 1 96 111 THR B O 1
ATOM 2347 N N . ALA B 1 112 ? -7.051 -26 -12.148 1 95.94 112 ALA B N 1
ATOM 2348 C CA . ALA B 1 112 ? -5.691 -26.531 -12.078 1 95.94 112 ALA B CA 1
ATOM 2349 C C . ALA B 1 112 ? -5.188 -26.578 -10.641 1 95.94 112 ALA B C 1
ATOM 2351 O O . ALA B 1 112 ? -4.008 -26.844 -10.398 1 95.94 112 ALA B O 1
ATOM 2352 N N . ARG B 1 113 ? -6.062 -26.312 -9.68 1 92.69 113 ARG B N 1
ATOM 2353 C CA . ARG B 1 113 ? -5.656 -26.25 -8.281 1 92.69 113 ARG B CA 1
ATOM 2354 C C . ARG B 1 113 ? -5.418 -27.656 -7.719 1 92.69 113 ARG B C 1
ATOM 2356 O O . ARG B 1 113 ? -5.84 -28.641 -8.312 1 92.69 113 ARG B O 1
ATOM 2363 N N . GLY B 1 114 ? -4.648 -27.688 -6.66 1 91.81 114 GLY B N 1
ATOM 2364 C CA . GLY B 1 114 ? -4.348 -28.969 -6.012 1 91.81 114 GLY B CA 1
ATOM 2365 C C . GLY B 1 114 ? -3.201 -29.703 -6.664 1 91.81 114 GLY B C 1
ATOM 2366 O O . GLY B 1 114 ? -3.021 -30.906 -6.434 1 91.81 114 GLY B O 1
ATOM 2367 N N . GLN B 1 115 ? -2.439 -29.047 -7.508 1 94.19 115 GLN B N 1
ATOM 2368 C CA . GLN B 1 115 ? -1.347 -29.672 -8.234 1 94.19 115 GLN B CA 1
ATOM 2369 C C . GLN B 1 115 ? -0.001 -29.078 -7.848 1 94.19 115 GLN B C 1
ATOM 2371 O O . GLN B 1 115 ? 1 -29.281 -8.539 1 94.19 115 GLN B O 1
ATOM 2376 N N . GLY B 1 116 ? 0.003 -28.219 -6.832 1 96.88 116 GLY B N 1
ATOM 2377 C CA . GLY B 1 116 ? 1.249 -27.641 -6.359 1 96.88 116 GLY B CA 1
ATOM 2378 C C . GLY B 1 116 ? 1.667 -26.406 -7.141 1 96.88 116 GLY B C 1
ATOM 2379 O O . GLY B 1 116 ? 2.785 -25.922 -6.977 1 96.88 116 GLY B O 1
ATOM 2380 N N . LEU B 1 117 ? 0.796 -25.875 -7.973 1 98.19 117 LEU B N 1
ATOM 2381 C CA . LEU B 1 117 ? 1.12 -24.75 -8.844 1 98.19 117 LEU B CA 1
ATOM 2382 C C . LEU B 1 117 ? 1.369 -23.484 -8.023 1 98.19 117 LEU B C 1
ATOM 2384 O O . LEU B 1 117 ? 2.197 -22.656 -8.398 1 98.19 117 LEU B O 1
ATOM 2388 N N . GLY B 1 118 ? 0.616 -23.328 -6.945 1 98.31 118 GLY B N 1
ATOM 2389 C CA . GLY B 1 118 ? 0.827 -22.156 -6.094 1 98.31 118 GLY B CA 1
ATOM 2390 C C . GLY B 1 118 ? 2.229 -22.094 -5.52 1 98.31 118 GLY B C 1
ATOM 2391 O O . GLY B 1 118 ? 2.895 -21.062 -5.625 1 98.31 118 GLY B O 1
ATOM 2392 N N . LEU B 1 119 ? 2.629 -23.234 -4.918 1 98.44 119 LEU B N 1
ATOM 2393 C CA . LEU B 1 119 ? 3.98 -23.328 -4.379 1 98.44 119 LEU B CA 1
ATOM 2394 C C . LEU B 1 119 ? 5.02 -23.125 -5.477 1 98.44 119 LEU B C 1
ATOM 2396 O O . LEU B 1 119 ? 5.98 -22.375 -5.297 1 98.44 119 LEU B O 1
ATOM 2400 N N . PHE B 1 120 ? 4.812 -23.75 -6.59 1 98.69 120 PHE B N 1
ATOM 2401 C CA . PHE B 1 120 ? 5.707 -23.641 -7.734 1 98.69 120 PHE B CA 1
ATOM 2402 C C . PHE B 1 120 ? 5.84 -22.188 -8.188 1 98.69 120 PHE B C 1
ATOM 2404 O O . PHE B 1 120 ? 6.949 -21.688 -8.375 1 98.69 120 PHE B O 1
ATOM 2411 N N . ALA B 1 121 ? 4.734 -21.484 -8.32 1 98.75 121 ALA B N 1
ATOM 2412 C CA . ALA B 1 121 ? 4.707 -20.094 -8.766 1 98.75 121 ALA B CA 1
ATOM 2413 C C . ALA B 1 121 ? 5.422 -19.188 -7.777 1 98.75 121 ALA B C 1
ATOM 2415 O O . ALA B 1 121 ? 6.172 -18.297 -8.172 1 98.75 121 ALA B O 1
ATOM 2416 N N . MET B 1 122 ? 5.191 -19.375 -6.484 1 98.81 122 MET B N 1
ATOM 2417 C CA . MET B 1 122 ? 5.832 -18.547 -5.469 1 98.81 122 MET B CA 1
ATOM 2418 C C . MET B 1 122 ? 7.344 -18.734 -5.484 1 98.81 122 MET B C 1
ATOM 2420 O O . MET B 1 122 ? 8.102 -17.766 -5.363 1 98.81 122 MET B O 1
ATOM 2424 N N . LEU B 1 123 ? 7.773 -19.953 -5.621 1 98.69 123 LEU B N 1
ATOM 2425 C CA . LEU B 1 123 ? 9.203 -20.219 -5.711 1 98.69 123 LEU B CA 1
ATOM 2426 C C . LEU B 1 123 ? 9.805 -19.547 -6.938 1 98.69 123 LEU B C 1
ATOM 2428 O O . LEU B 1 123 ? 10.906 -18.984 -6.867 1 98.69 123 LEU B O 1
ATOM 2432 N N . LYS B 1 124 ? 9.133 -19.594 -8.07 1 98.5 124 LYS B N 1
ATOM 2433 C CA . LYS B 1 124 ? 9.594 -18.891 -9.273 1 98.5 124 LYS B CA 1
ATOM 2434 C C . LYS B 1 124 ? 9.586 -17.375 -9.062 1 98.5 124 LYS B C 1
ATOM 2436 O O . LYS B 1 124 ? 10.492 -16.688 -9.523 1 98.5 124 LYS B O 1
ATOM 2441 N N . ALA B 1 125 ? 8.531 -16.875 -8.398 1 98.69 125 ALA B N 1
ATOM 2442 C CA . ALA B 1 125 ? 8.469 -15.445 -8.094 1 98.69 125 ALA B CA 1
ATOM 2443 C C . ALA B 1 125 ? 9.695 -15 -7.289 1 98.69 125 ALA B C 1
ATOM 2445 O O . ALA B 1 125 ? 10.289 -13.961 -7.582 1 98.69 125 ALA B O 1
ATOM 2446 N N . ILE B 1 126 ? 10.086 -15.781 -6.289 1 98.56 126 ILE B N 1
ATOM 2447 C CA . ILE B 1 126 ? 11.25 -15.469 -5.469 1 98.56 126 ILE B CA 1
ATOM 2448 C C . ILE B 1 126 ? 12.508 -15.492 -6.332 1 98.56 126 ILE B C 1
ATOM 2450 O O . ILE B 1 126 ? 13.297 -14.547 -6.309 1 98.56 126 ILE B O 1
ATOM 2454 N N . ASP B 1 127 ? 12.68 -16.531 -7.09 1 97.75 127 ASP B N 1
ATOM 2455 C CA . ASP B 1 127 ? 13.852 -16.688 -7.945 1 97.75 127 ASP B CA 1
ATOM 2456 C C . ASP B 1 127 ? 13.961 -15.539 -8.945 1 97.75 127 ASP B C 1
ATOM 2458 O O . ASP B 1 127 ? 15.008 -14.906 -9.062 1 97.75 127 ASP B O 1
ATOM 2462 N N . PHE B 1 128 ? 12.883 -15.266 -9.688 1 97.81 128 PHE B N 1
ATOM 2463 C CA . PHE B 1 128 ? 12.883 -14.219 -10.703 1 97.81 128 PHE B CA 1
ATOM 2464 C C . PHE B 1 128 ? 13.109 -12.852 -10.07 1 97.81 128 PHE B C 1
ATOM 2466 O O . PHE B 1 128 ? 13.75 -11.984 -10.672 1 97.81 128 PHE B O 1
ATOM 2473 N N . SER B 1 129 ? 12.523 -12.633 -8.883 1 97.19 129 SER B N 1
ATOM 2474 C CA . SER B 1 129 ? 12.758 -11.367 -8.188 1 97.19 129 SER B CA 1
ATOM 2475 C C . SER B 1 129 ? 14.25 -11.141 -7.941 1 97.19 129 SER B C 1
ATOM 2477 O O . SER B 1 129 ? 14.758 -10.039 -8.164 1 97.19 129 SER B O 1
ATOM 2479 N N . LYS B 1 130 ? 14.945 -12.188 -7.512 1 96.25 130 LYS B N 1
ATOM 2480 C CA . LYS B 1 130 ? 16.391 -12.086 -7.297 1 96.25 130 LYS B CA 1
ATOM 2481 C C . LYS B 1 130 ? 17.109 -11.766 -8.602 1 96.25 130 LYS B C 1
ATOM 2483 O O . LYS B 1 130 ? 17.969 -10.875 -8.641 1 96.25 130 LYS B O 1
ATOM 2488 N N . ARG B 1 131 ? 16.734 -12.414 -9.617 1 94.81 131 ARG B N 1
ATOM 2489 C CA . ARG B 1 131 ? 17.391 -12.242 -10.914 1 94.81 131 ARG B CA 1
ATOM 2490 C C . ARG B 1 131 ? 17.125 -10.844 -11.477 1 94.81 131 ARG B C 1
ATOM 2492 O O . ARG B 1 131 ? 17.969 -10.305 -12.203 1 94.81 131 ARG B O 1
ATOM 2499 N N . LEU B 1 132 ? 16.016 -10.32 -11.156 1 94.62 132 LEU B N 1
ATOM 2500 C CA . LEU B 1 132 ? 15.641 -9.008 -11.672 1 94.62 132 LEU B CA 1
ATOM 2501 C C . LEU B 1 132 ? 16.25 -7.902 -10.805 1 94.62 132 LEU B C 1
ATOM 2503 O O . LEU B 1 132 ? 16.125 -6.719 -11.133 1 94.62 132 LEU B O 1
ATOM 2507 N N . GLY B 1 133 ? 16.797 -8.281 -9.617 1 92.62 133 GLY B N 1
ATOM 2508 C CA . GLY B 1 133 ? 17.562 -7.32 -8.836 1 92.62 133 GLY B CA 1
ATOM 2509 C C . GLY B 1 133 ? 16.781 -6.766 -7.648 1 92.62 133 GLY B C 1
ATOM 2510 O O . GLY B 1 133 ? 17.219 -5.797 -7.023 1 92.62 133 GLY B O 1
ATOM 2511 N N . TYR B 1 134 ? 15.672 -7.305 -7.352 1 94.38 134 TYR B N 1
ATOM 2512 C CA . TYR B 1 134 ? 14.977 -6.891 -6.141 1 94.38 134 TYR B CA 1
ATOM 2513 C C . TYR B 1 134 ? 15.766 -7.27 -4.895 1 94.38 134 TYR B C 1
ATOM 2515 O O . TYR B 1 134 ? 16.422 -8.312 -4.863 1 94.38 134 TYR B O 1
ATOM 2523 N N . GLU B 1 135 ? 15.656 -6.488 -3.875 1 93.75 135 GLU B N 1
ATOM 2524 C CA . GLU B 1 135 ? 16.453 -6.699 -2.668 1 93.75 135 GLU B CA 1
ATOM 2525 C C . GLU B 1 135 ? 15.617 -7.352 -1.567 1 93.75 135 GLU B C 1
ATOM 2527 O O . GLU B 1 135 ? 16.172 -7.965 -0.649 1 93.75 135 GLU B O 1
ATOM 2532 N N . ALA B 1 136 ? 14.328 -7.18 -1.612 1 96.5 136 ALA B N 1
ATOM 2533 C CA . ALA B 1 136 ? 13.422 -7.73 -0.604 1 96.5 136 ALA B CA 1
ATOM 2534 C C . ALA B 1 136 ? 12.023 -7.938 -1.174 1 96.5 136 ALA B C 1
ATOM 2536 O O . ALA B 1 136 ? 11.727 -7.492 -2.285 1 96.5 136 ALA B O 1
ATOM 2537 N N . MET B 1 137 ? 11.25 -8.656 -0.448 1 98.06 137 MET B N 1
ATOM 2538 C CA . MET B 1 137 ? 9.883 -8.984 -0.863 1 98.06 137 MET B CA 1
ATOM 2539 C C . MET B 1 137 ? 8.906 -8.812 0.295 1 98.06 137 MET B C 1
ATOM 2541 O O . MET B 1 137 ? 9.156 -9.297 1.4 1 98.06 137 MET B O 1
ATOM 2545 N N . TYR B 1 138 ? 7.918 -8.047 0.078 1 98.31 138 TYR B N 1
ATOM 2546 C CA . TYR B 1 138 ? 6.727 -8.078 0.923 1 98.31 138 TYR B CA 1
ATOM 2547 C C . TYR B 1 138 ? 5.605 -8.867 0.261 1 98.31 138 TYR B C 1
ATOM 2549 O O . TYR B 1 138 ? 5.355 -8.719 -0.937 1 98.31 138 TYR B O 1
ATOM 2557 N N . VAL B 1 139 ? 5.023 -9.734 1.032 1 98.69 139 VAL B N 1
ATOM 2558 C CA . VAL B 1 139 ? 3.828 -10.445 0.6 1 98.69 139 VAL B CA 1
ATOM 2559 C C . VAL B 1 139 ? 2.65 -10.078 1.497 1 98.69 139 VAL B C 1
ATOM 2561 O O . VAL B 1 139 ? 2.734 -10.188 2.723 1 98.69 139 VAL B O 1
ATOM 2564 N N . ASP B 1 140 ? 1.622 -9.547 0.903 1 97.88 140 ASP B N 1
ATOM 2565 C CA . ASP B 1 140 ? 0.398 -9.352 1.673 1 97.88 140 ASP B CA 1
ATOM 2566 C C . ASP B 1 140 ? -0.716 -10.273 1.178 1 97.88 140 ASP B C 1
ATOM 2568 O O . ASP B 1 140 ? -0.839 -10.516 -0.025 1 97.88 140 ASP B O 1
ATOM 2572 N N . THR B 1 141 ? -1.456 -10.828 2.092 1 98.31 141 THR B N 1
ATOM 2573 C CA . THR B 1 141 ? -2.576 -11.703 1.762 1 98.31 141 THR B CA 1
ATOM 2574 C C . THR B 1 141 ? -3.674 -11.594 2.816 1 98.31 141 THR B C 1
ATOM 2576 O O . THR B 1 141 ? -3.445 -11.07 3.908 1 98.31 141 THR B O 1
ATOM 2579 N N . PHE B 1 142 ? -4.82 -12.047 2.436 1 98.25 142 PHE B N 1
ATOM 2580 C CA . PHE B 1 142 ? -5.922 -12.078 3.389 1 98.25 142 PHE B CA 1
ATOM 2581 C C . PHE B 1 142 ? -5.688 -13.141 4.453 1 98.25 142 PHE B C 1
ATOM 2583 O O . PHE B 1 142 ? -5.098 -14.188 4.172 1 98.25 142 PHE B O 1
ATOM 2590 N N . THR B 1 143 ? -6.191 -12.898 5.656 1 98.19 143 THR B N 1
ATOM 2591 C CA . THR B 1 143 ? -6.023 -13.812 6.781 1 98.19 143 THR B CA 1
ATOM 2592 C C . THR B 1 143 ? -6.734 -15.141 6.516 1 98.19 143 THR B C 1
ATOM 2594 O O . THR B 1 143 ? -6.395 -16.172 7.109 1 98.19 143 THR B O 1
ATOM 2597 N N . ASN B 1 144 ? -7.691 -15.125 5.59 1 97.62 144 ASN B N 1
ATOM 2598 C CA . ASN B 1 144 ? -8.43 -16.344 5.309 1 97.62 144 ASN B CA 1
ATOM 2599 C C . ASN B 1 144 ? -7.848 -17.094 4.105 1 97.62 144 ASN B C 1
ATOM 2601 O O . ASN B 1 144 ? -8.422 -18.078 3.639 1 97.62 144 ASN B O 1
ATOM 2605 N N . ASN B 1 145 ? -6.762 -16.594 3.535 1 97.69 145 ASN B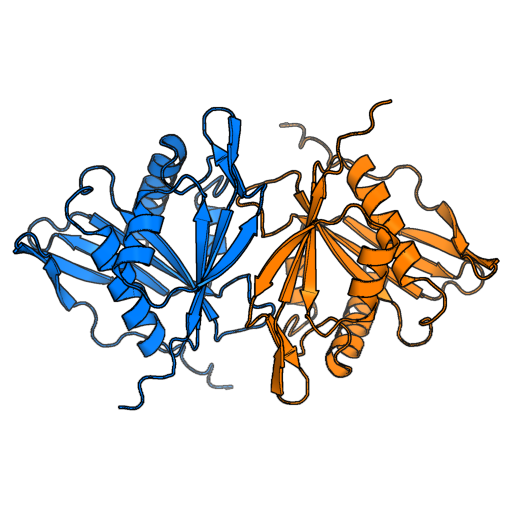 N 1
ATOM 2606 C CA . ASN B 1 145 ? -6.105 -17.266 2.422 1 97.69 145 ASN B CA 1
ATOM 2607 C C . ASN B 1 145 ? -5.211 -18.406 2.906 1 97.69 145 ASN B C 1
ATOM 2609 O O . ASN B 1 145 ? -3.984 -18.312 2.84 1 97.69 145 ASN B O 1
ATOM 2613 N N . VAL B 1 146 ? -5.812 -19.469 3.324 1 97.06 146 VAL B N 1
ATOM 2614 C CA . VAL B 1 146 ? -5.129 -20.594 3.969 1 97.06 146 VAL B CA 1
ATOM 2615 C C . VAL B 1 146 ? -4.098 -21.188 3.014 1 97.06 146 VAL B C 1
ATOM 2617 O O . VAL B 1 146 ? -3.008 -21.578 3.434 1 97.06 146 VAL B O 1
ATOM 2620 N N . ALA B 1 147 ? -4.426 -21.219 1.769 1 97 147 ALA B N 1
ATOM 2621 C CA . ALA B 1 147 ? -3.537 -21.812 0.775 1 97 147 ALA B CA 1
ATOM 2622 C C . ALA B 1 147 ? -2.211 -21.062 0.701 1 97 147 ALA B C 1
ATOM 2624 O O . ALA B 1 147 ? -1.141 -21.672 0.776 1 97 147 ALA B O 1
ATOM 2625 N N . LEU B 1 148 ? -2.24 -19.75 0.571 1 98.06 148 LEU B N 1
ATOM 2626 C CA . LEU B 1 148 ? -1.011 -18.969 0.464 1 98.06 148 LEU B CA 1
ATOM 2627 C C . LEU B 1 148 ? -0.24 -18.984 1.779 1 98.06 148 LEU B C 1
ATOM 2629 O O . LEU B 1 148 ? 0.991 -19.062 1.782 1 98.06 148 LEU B O 1
ATOM 2633 N N . LEU B 1 149 ? -0.951 -18.953 2.912 1 98.56 149 LEU B N 1
ATOM 2634 C CA . LEU B 1 149 ? -0.298 -19.016 4.215 1 98.56 149 LEU B CA 1
ATOM 2635 C C . LEU B 1 149 ? 0.476 -20.312 4.379 1 98.56 149 LEU B C 1
ATOM 2637 O O . LEU B 1 149 ? 1.597 -20.312 4.895 1 98.56 149 LEU B O 1
ATOM 2641 N N . HIS B 1 150 ? -0.102 -21.375 3.926 1 98.19 150 HIS B N 1
ATOM 2642 C CA . HIS B 1 150 ? 0.57 -22.672 3.973 1 98.19 150 HIS B CA 1
ATOM 2643 C C . HIS B 1 150 ? 1.813 -22.688 3.09 1 98.19 150 HIS B C 1
ATOM 2645 O O . HIS B 1 150 ? 2.854 -23.219 3.48 1 98.19 150 HIS B O 1
ATOM 2651 N N . ILE B 1 151 ? 1.713 -22.109 1.947 1 98.44 151 ILE B N 1
ATOM 2652 C CA . ILE B 1 151 ? 2.822 -22.047 1.003 1 98.44 151 ILE B CA 1
ATOM 2653 C C . ILE B 1 151 ? 3.986 -21.281 1.628 1 98.44 151 ILE B C 1
ATOM 2655 O O . ILE B 1 151 ? 5.133 -21.734 1.573 1 98.44 151 ILE B O 1
ATOM 2659 N N . LEU B 1 152 ? 3.703 -20.094 2.238 1 98.75 152 LEU B N 1
ATOM 2660 C CA . LEU B 1 152 ? 4.75 -19.281 2.848 1 98.75 152 LEU B CA 1
ATOM 2661 C C . LEU B 1 152 ? 5.418 -20.031 3.996 1 98.75 152 LEU B C 1
ATOM 2663 O O . LEU B 1 152 ? 6.645 -19.984 4.141 1 98.75 152 LEU B O 1
ATOM 2667 N N . LYS B 1 153 ? 4.578 -20.703 4.77 1 98.38 153 LYS B N 1
ATOM 2668 C CA . LYS B 1 153 ? 5.109 -21.5 5.871 1 98.38 153 LYS B CA 1
ATOM 2669 C C . LYS B 1 153 ? 6.02 -22.609 5.355 1 98.38 153 LYS B C 1
ATOM 2671 O O . LYS B 1 153 ? 7.098 -22.844 5.906 1 98.38 153 LYS B O 1
ATOM 2676 N N . LYS B 1 154 ? 5.59 -23.281 4.34 1 98.19 154 LYS B N 1
ATOM 2677 C CA . LYS B 1 154 ? 6.348 -24.391 3.758 1 98.19 154 LYS B CA 1
ATOM 2678 C C . LYS B 1 154 ? 7.691 -23.906 3.219 1 98.19 154 LYS B C 1
ATOM 2680 O O . LYS B 1 154 ? 8.711 -24.578 3.377 1 98.19 154 LYS B O 1
ATOM 2685 N N . ILE B 1 155 ? 7.707 -22.797 2.555 1 98.19 155 ILE B N 1
ATOM 2686 C CA . ILE B 1 155 ? 8.922 -22.25 1.956 1 98.19 155 ILE B CA 1
ATOM 2687 C C . ILE B 1 155 ? 9.891 -21.812 3.055 1 98.19 155 ILE B C 1
ATOM 2689 O O . ILE B 1 155 ? 11.094 -22.047 2.961 1 98.19 155 ILE B O 1
ATOM 2693 N N . GLY B 1 156 ? 9.359 -21.172 4.094 1 97.69 156 GLY B N 1
ATOM 2694 C CA . GLY B 1 156 ? 10.203 -20.609 5.137 1 97.69 156 GLY B CA 1
ATOM 2695 C C . GLY B 1 156 ? 10.867 -19.312 4.73 1 97.69 156 GLY B C 1
ATOM 2696 O O . GLY B 1 156 ? 10.727 -18.875 3.588 1 97.69 156 GLY B O 1
ATOM 2697 N N . GLY B 1 157 ? 11.453 -18.641 5.727 1 97.56 157 GLY B N 1
ATOM 2698 C CA . GLY B 1 157 ? 12.195 -17.406 5.461 1 97.56 157 GLY B CA 1
ATOM 2699 C C . GLY B 1 157 ? 11.328 -16.172 5.488 1 97.56 157 GLY B C 1
ATOM 2700 O O . GLY B 1 157 ? 11.836 -15.047 5.391 1 97.56 157 GLY B O 1
ATOM 2701 N N . PHE B 1 158 ? 10.055 -16.312 5.609 1 98.5 158 PHE B N 1
ATOM 2702 C CA . PHE B 1 158 ? 9.133 -15.18 5.691 1 98.5 158 PHE B CA 1
ATOM 2703 C C . PHE B 1 158 ? 8.859 -14.812 7.145 1 98.5 158 PHE B C 1
ATOM 2705 O O . PHE B 1 158 ? 8.586 -15.68 7.973 1 98.5 158 PHE B O 1
ATOM 2712 N N . GLN B 1 159 ? 8.992 -13.586 7.461 1 98.5 159 GLN B N 1
ATOM 2713 C CA . GLN B 1 159 ? 8.648 -13.055 8.773 1 98.5 159 GLN B CA 1
ATOM 2714 C C . GLN B 1 159 ? 7.332 -12.289 8.727 1 98.5 159 GLN B C 1
ATOM 2716 O O . GLN B 1 159 ? 7.156 -11.391 7.898 1 98.5 159 GLN B O 1
ATOM 2721 N N . GLN B 1 160 ? 6.395 -12.648 9.578 1 98.81 160 GLN B N 1
ATOM 2722 C CA . GLN B 1 160 ? 5.18 -11.844 9.68 1 98.81 160 GLN B CA 1
ATOM 2723 C C . GLN B 1 160 ? 5.48 -10.469 10.258 1 98.81 160 GLN B C 1
ATOM 2725 O O . GLN B 1 160 ? 6.031 -10.352 11.352 1 98.81 160 GLN B O 1
ATOM 2730 N N . VAL B 1 161 ? 5.074 -9.438 9.578 1 98.88 161 VAL B N 1
ATOM 2731 C CA . VAL B 1 161 ? 5.477 -8.102 10.023 1 98.88 161 VAL B CA 1
ATOM 2732 C C . VAL B 1 161 ? 4.242 -7.215 10.172 1 98.88 161 VAL B C 1
ATOM 2734 O O . VAL B 1 161 ? 4.355 -6.047 10.562 1 98.88 161 VAL B O 1
ATOM 2737 N N . GLY B 1 162 ? 3.066 -7.766 9.867 1 98.75 162 GLY B N 1
ATOM 2738 C CA . GLY B 1 162 ? 1.836 -7.008 10.023 1 98.75 162 GLY B CA 1
ATOM 2739 C C . GLY B 1 162 ? 0.601 -7.883 10.094 1 98.75 162 GLY B C 1
ATOM 2740 O O . GLY B 1 162 ? 0.554 -8.945 9.477 1 98.75 162 GLY B O 1
ATOM 2741 N N . LEU B 1 163 ? -0.33 -7.527 10.797 1 98.81 163 LEU B N 1
ATOM 2742 C CA . LEU B 1 163 ? -1.677 -8.078 10.883 1 98.81 163 LEU B CA 1
ATOM 2743 C C . LEU B 1 163 ? -2.719 -6.969 10.938 1 98.81 163 LEU B C 1
ATOM 2745 O O . LEU B 1 163 ? -2.893 -6.324 11.977 1 98.81 163 LEU B O 1
ATOM 2749 N N . LEU B 1 164 ? -3.373 -6.723 9.836 1 98.19 164 LEU B N 1
ATOM 2750 C CA . LEU B 1 164 ? -4.27 -5.586 9.648 1 98.19 164 LEU B CA 1
ATOM 2751 C C . LEU B 1 164 ? -5.727 -6.023 9.742 1 98.19 164 LEU B C 1
ATOM 2753 O O . LEU B 1 164 ? -6.148 -6.949 9.039 1 98.19 164 LEU B O 1
ATOM 2757 N N . PRO B 1 165 ? -6.504 -5.383 10.492 1 97.12 165 PRO B N 1
ATOM 2758 C CA . PRO B 1 165 ? -7.863 -5.859 10.758 1 97.12 165 PRO B CA 1
ATOM 2759 C C . PRO B 1 165 ? -8.781 -5.715 9.547 1 97.12 165 PRO B C 1
ATOM 2761 O O . PRO B 1 165 ? -9.766 -6.453 9.422 1 97.12 165 PRO B O 1
ATOM 2764 N N . VAL B 1 166 ? -8.555 -4.738 8.711 1 95.94 166 VAL B N 1
ATOM 2765 C CA . VAL B 1 166 ? -9.398 -4.465 7.555 1 95.94 166 VAL B CA 1
ATOM 2766 C C . VAL B 1 166 ? -8.57 -4.539 6.277 1 95.94 166 VAL B C 1
ATOM 2768 O O . VAL B 1 166 ? -7.75 -3.656 6.012 1 95.94 166 VAL B O 1
ATOM 2771 N N . GLY B 1 167 ? -8.852 -5.621 5.562 1 96.25 167 GLY B N 1
ATOM 2772 C CA . GLY B 1 167 ? -8.023 -5.84 4.387 1 96.25 167 GLY B CA 1
ATOM 2773 C C . GLY B 1 167 ? -8.812 -5.816 3.092 1 96.25 167 GLY B C 1
ATOM 2774 O O . GLY B 1 167 ? -8.359 -5.25 2.096 1 96.25 167 GLY B O 1
ATOM 2775 N N . GLY B 1 168 ? -9.93 -6.457 3.08 1 95.75 168 GLY B N 1
ATOM 2776 C CA . GLY B 1 168 ? -10.727 -6.512 1.864 1 95.75 168 GLY B CA 1
ATOM 2777 C C . GLY B 1 168 ? -12.094 -7.129 2.072 1 95.75 168 GLY B C 1
ATOM 2778 O O . GLY B 1 168 ? -12.391 -7.652 3.15 1 95.75 168 GLY B O 1
ATOM 2779 N N . LYS B 1 169 ? -12.875 -7.102 1.024 1 95.69 169 LYS B N 1
ATOM 2780 C CA . LYS B 1 169 ? -14.281 -7.492 1.1 1 95.69 169 LYS B CA 1
ATOM 2781 C C . LYS B 1 169 ? -14.523 -8.805 0.366 1 95.69 169 LYS B C 1
ATOM 2783 O O . LYS B 1 169 ? -14.078 -8.984 -0.77 1 95.69 169 LYS B O 1
ATOM 2788 N N . MET B 1 170 ? -15.227 -9.688 1.062 1 96.75 170 MET B N 1
ATOM 2789 C CA . MET B 1 170 ? -15.641 -10.961 0.47 1 96.75 170 MET B CA 1
ATOM 2790 C C . MET B 1 170 ? -17 -10.82 -0.216 1 96.75 170 MET B C 1
ATOM 2792 O O . MET B 1 170 ? -17.688 -9.812 -0.049 1 96.75 170 MET B O 1
ATOM 2796 N N . LYS B 1 171 ? -17.359 -11.781 -0.997 1 95.88 171 LYS B N 1
ATOM 2797 C CA . LYS B 1 171 ? -18.609 -11.773 -1.761 1 95.88 171 LYS B CA 1
ATOM 2798 C C . LYS B 1 171 ? -19.812 -11.633 -0.84 1 95.88 171 LYS B C 1
ATOM 2800 O O . LYS B 1 171 ? -20.781 -10.945 -1.181 1 95.88 171 LYS B O 1
ATOM 2805 N N . ASN B 1 172 ? -19.734 -12.211 0.335 1 96.12 172 ASN B N 1
ATOM 2806 C CA . ASN B 1 172 ? -20.859 -12.172 1.262 1 96.12 172 ASN B CA 1
ATOM 2807 C C . ASN B 1 172 ? -20.891 -10.867 2.055 1 96.12 172 ASN B C 1
ATOM 2809 O O . ASN B 1 172 ? -21.703 -10.703 2.959 1 96.12 172 ASN B O 1
ATOM 2813 N N . GLY B 1 173 ? -19.953 -9.984 1.872 1 93.75 173 GLY B N 1
ATOM 2814 C CA . GLY B 1 173 ? -19.922 -8.68 2.523 1 93.75 173 GLY B CA 1
ATOM 2815 C C . GLY B 1 173 ? -18.969 -8.617 3.695 1 93.75 173 GLY B C 1
ATOM 2816 O O . GLY B 1 173 ? -18.672 -7.535 4.207 1 93.75 173 GLY B O 1
ATOM 2817 N N . GLU B 1 174 ? -18.516 -9.734 4.082 1 95.44 174 GLU B N 1
ATOM 2818 C CA . GLU B 1 174 ? -17.594 -9.781 5.211 1 95.44 174 GLU B CA 1
ATOM 2819 C C . GLU B 1 174 ? -16.266 -9.102 4.871 1 95.44 174 GLU B C 1
ATOM 2821 O O . GLU B 1 174 ? -15.742 -9.266 3.766 1 95.44 174 GLU B O 1
ATOM 2826 N N . ILE B 1 175 ? -15.789 -8.297 5.84 1 95.06 175 ILE B N 1
ATOM 2827 C CA . ILE B 1 175 ? -14.453 -7.703 5.719 1 95.06 175 ILE B CA 1
ATOM 2828 C C . ILE B 1 175 ? -13.43 -8.594 6.422 1 95.06 175 ILE B C 1
ATOM 2830 O O . ILE B 1 175 ? -13.586 -8.922 7.602 1 95.06 175 ILE B O 1
ATOM 2834 N N . VAL B 1 176 ? -12.43 -8.992 5.707 1 96.88 176 VAL B N 1
ATOM 2835 C CA . VAL B 1 176 ? -11.391 -9.836 6.289 1 96.88 176 VAL B CA 1
ATOM 2836 C C . VAL B 1 176 ? -10.109 -9.031 6.461 1 96.88 176 VAL B C 1
ATOM 2838 O O . VAL B 1 176 ? -9.906 -8.023 5.781 1 96.88 176 VAL B O 1
ATOM 2841 N N . GLY B 1 177 ? -9.312 -9.461 7.391 1 97.25 177 GLY B N 1
ATOM 2842 C CA . GLY B 1 177 ? -8.031 -8.805 7.617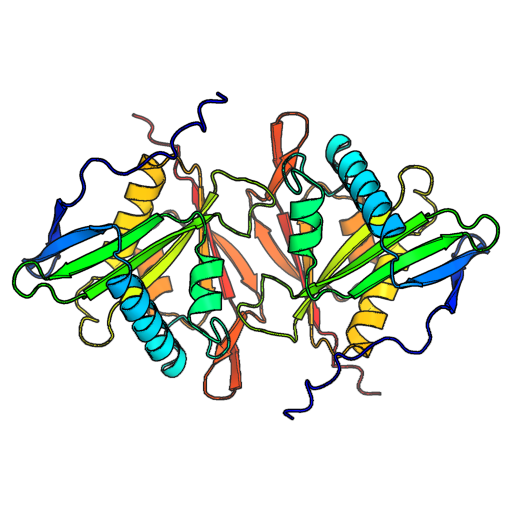 1 97.25 177 GLY B CA 1
ATOM 2843 C C . GLY B 1 177 ? -6.953 -9.25 6.641 1 97.25 177 GLY B C 1
ATOM 2844 O O . GLY B 1 177 ? -7.184 -10.125 5.809 1 97.25 177 GLY B O 1
ATOM 2845 N N . SER B 1 178 ? -5.816 -8.586 6.719 1 97.81 178 SER B N 1
ATOM 2846 C CA . SER B 1 178 ? -4.637 -8.93 5.938 1 97.81 178 SER B CA 1
ATOM 2847 C C . SER B 1 178 ? -3.445 -9.242 6.836 1 97.81 178 SER B C 1
ATOM 2849 O O . SER B 1 178 ? -3.373 -8.758 7.969 1 97.81 178 SER B O 1
ATOM 2851 N N . VAL B 1 179 ? -2.619 -10.023 6.371 1 98.69 179 VAL B N 1
ATOM 2852 C CA . VAL B 1 179 ? -1.339 -10.297 7.016 1 98.69 179 VAL B CA 1
ATOM 2853 C C . VAL B 1 179 ? -0.198 -9.977 6.051 1 98.69 179 VAL B C 1
ATOM 2855 O O . VAL B 1 179 ? -0.297 -10.25 4.855 1 98.69 179 VAL B O 1
ATOM 2858 N N . ILE B 1 180 ? 0.861 -9.359 6.547 1 98.81 180 ILE B N 1
ATOM 2859 C CA . ILE B 1 180 ? 2.01 -8.953 5.746 1 98.81 180 ILE B CA 1
ATOM 2860 C C . ILE B 1 180 ? 3.24 -9.758 6.156 1 98.81 180 ILE B C 1
ATOM 2862 O O . ILE B 1 180 ? 3.541 -9.883 7.348 1 98.81 180 ILE B O 1
ATOM 2866 N N . PHE B 1 181 ? 3.93 -10.289 5.227 1 98.88 181 PHE B N 1
ATOM 2867 C CA . PHE B 1 181 ? 5.176 -11.016 5.43 1 98.88 181 PHE B CA 1
ATOM 2868 C C . PHE B 1 181 ? 6.332 -10.32 4.723 1 98.88 181 PHE B C 1
ATOM 2870 O O . PHE B 1 181 ? 6.129 -9.625 3.729 1 98.88 181 PHE B O 1
ATOM 2877 N N . TYR B 1 182 ? 7.516 -10.531 5.258 1 98.69 182 TYR B N 1
ATOM 2878 C CA . TYR B 1 182 ? 8.734 -9.938 4.719 1 98.69 182 TYR B CA 1
ATOM 2879 C C . TYR B 1 182 ? 9.812 -10.992 4.52 1 98.69 182 TYR B C 1
ATOM 2881 O O . TYR B 1 182 ? 9.992 -11.875 5.363 1 98.69 182 TYR B O 1
ATOM 2889 N N . MET B 1 183 ? 10.531 -10.898 3.451 1 98.25 183 MET B N 1
ATOM 2890 C CA . MET B 1 183 ? 11.695 -11.734 3.178 1 98.25 183 MET B CA 1
ATOM 2891 C C . MET B 1 183 ? 12.805 -10.922 2.518 1 98.25 183 MET B C 1
ATOM 2893 O O . MET B 1 183 ? 12.555 -10.18 1.562 1 98.25 183 MET B O 1
ATOM 2897 N N . GLU B 1 184 ? 14.039 -11.023 2.99 1 96.62 184 GLU B N 1
ATOM 2898 C CA . GLU B 1 184 ? 15.195 -10.453 2.301 1 96.62 184 GLU B CA 1
ATOM 2899 C C . GLU B 1 184 ? 15.633 -11.344 1.135 1 96.62 184 GLU B C 1
ATOM 2901 O O . GLU B 1 184 ? 15.688 -12.57 1.268 1 96.62 184 GLU B O 1
ATOM 2906 N N . LEU B 1 185 ? 15.867 -10.812 -0.015 1 95.5 185 LEU B N 1
ATOM 2907 C CA . LEU B 1 185 ? 16.25 -11.578 -1.196 1 95.5 185 LEU B CA 1
ATOM 2908 C C . LEU B 1 185 ? 17.75 -11.523 -1.421 1 95.5 185 LEU B C 1
ATOM 2910 O O . LEU B 1 185 ? 18.328 -12.398 -2.082 1 95.5 185 LEU B O 1
ATOM 2914 N N . SER B 1 186 ? 18.656 -10.453 -1.24 1 77.06 186 SER B N 1
ATOM 2915 C CA . SER B 1 186 ? 20.047 -10.25 -1.603 1 77.06 186 SER B CA 1
ATOM 2916 C C . SER B 1 186 ? 20.953 -11.234 -0.875 1 77.06 186 SER B C 1
ATOM 2918 O O . SER B 1 186 ? 22.141 -11.375 -1.217 1 77.06 186 SER B O 1
ATOM 2920 N N . ASN B 1 187 ? 20.797 -12.125 0.179 1 56.84 187 ASN B N 1
ATOM 2921 C CA . ASN B 1 187 ? 21.938 -12.688 0.899 1 56.84 187 ASN B CA 1
ATOM 2922 C C . ASN B 1 187 ? 22.641 -13.758 0.078 1 56.84 187 ASN B C 1
ATOM 2924 O O . ASN B 1 187 ? 23.406 -14.562 0.622 1 56.84 187 ASN B O 1
ATOM 2928 N N . ASP B 1 188 ? 22.578 -14.023 -1.18 1 46.47 188 ASP B N 1
ATOM 2929 C CA . ASP B 1 188 ? 23.375 -15.219 -1.447 1 46.47 188 ASP B CA 1
ATOM 2930 C C . ASP B 1 188 ? 24.797 -15.07 -0.928 1 46.47 188 ASP B C 1
ATOM 2932 O O . ASP B 1 188 ? 25.5 -14.133 -1.301 1 46.47 188 ASP B O 1
ATOM 2936 N N . CYS B 1 189 ? 25.125 -15.461 0.338 1 35.75 189 CYS B N 1
ATOM 2937 C CA . CYS B 1 189 ? 26.469 -15.883 0.681 1 35.75 189 CYS B CA 1
ATOM 2938 C C . CYS B 1 189 ? 27.047 -16.797 -0.399 1 35.75 189 CYS B C 1
ATOM 2940 O O . CYS B 1 189 ? 26.578 -17.922 -0.582 1 35.75 189 CYS B O 1
ATOM 2942 N N . THR B 1 190 ? 26.953 -16.578 -1.781 1 29.61 190 THR B N 1
ATOM 2943 C CA . THR B 1 190 ? 28.062 -17.406 -2.27 1 29.61 190 THR B CA 1
ATOM 2944 C C . THR B 1 190 ? 29.359 -17.031 -1.564 1 29.61 190 THR B C 1
ATOM 2946 O O . THR B 1 190 ? 29.625 -15.852 -1.306 1 29.61 190 THR B O 1
#

Sequence (380 aa):
MLLKESRPFITSLPMVDTLATGKHVIIDYMTERQFSETYLMIQEAAENGDGFGVDEFLNENLFREELIGSDCFVITCKETGELLASFMLAVSKFYRGASSVVDPFIIVKSTARGQGLGLFAMLKAIDFSKRLGYEAMYVDTFTNNVALLHILKKIGGFQQVGLLPVGGKMKNGEIVGSVIFYMELSNDCTMLLKESRPFITSLPMVDTLATGKHVIIDYMTERQFSETYLMIQEAAENGDGFGVDEFLNENLFREELIGSDCFVITCKETGELLASFMLAVSKFYRGASSVVDPFIIVKSTARGQGLGLFAMLKAIDFSKRLGYEAMYVDTFTNNVALLHILKKIGGFQQVGLLPVGGKMKNGEIVGSVIFYMELSNDCT

Radius of gyration: 22.44 Å; Cα contacts (8 Å, |Δi|>4): 755; chains: 2; bounding box: 56×72×49 Å

Secondary structure (DSSP, 8-state):
----------TT-SEEEE-TTS-EEEEEEPPHHHHHHHHHHHHHHHHHTSSS-TTS-SSHHHHHHHTTT-EEEEEEETTT--EEEEEEEEEPTTSSSSSSEEEEEEEE-GGGTTSSHHHHHHHHHHHHHHHHT--EEEEEEETT-HHHHHHHHHH---EEEEEEEEEEE-TTS-EEEEEEEEEE-S----/----------TT-SEEEE-TTS-EEEEEEPPHHHHHHHHHHHHHHH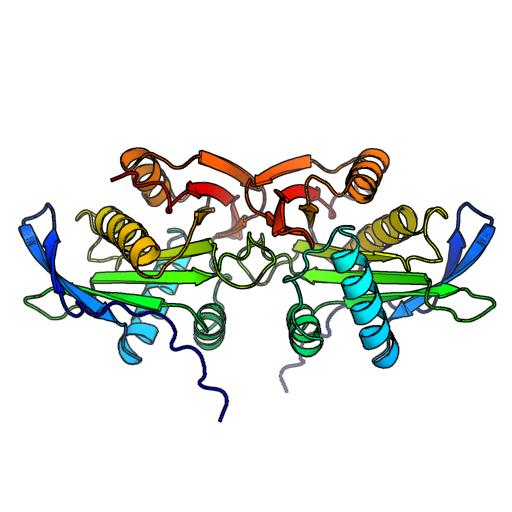HHTSSS-TTS-SSHHHHHHHTTT-EEEEEEETTT--EEEEEEEEEPTTSSSS-SEEEEEEEE-GGGTTSSHHHHHHHHHHHHHHHHT--EEEEEEETT-HHHHHHHHHH--PEEEEEEEEEEE-TTS-EEEEEEEEEE------

Foldseek 3Di:
DPPPPDQDDDPPPQDWDAFPVRFIKTKHFADPVNLVVQVVLQCVCLQVVAFHPNPRDVDSVSVVVQQVVKTKMFIAGPPPRHTFKIKIWHADVVDVDPDAETEMDIGGRPVNPPRCVLLVRVVVNLVRSVSSHHFKYKYKTWPPNVVVVVSDVVVDQKDWDDKAQADHAGPVGDGTIMIMIMHTRPPPPD/DPPPPDQDDDPPPFDWDAFPVRFIKTKHFADPVNLVVQVVLQCVCCQVVAFDPNPRDVDSVSVVVQQVVKTKMFIAGPPPRHTFKIKIWHADPVDPDPALETEMDIGGRPVNPPRCVLLVRVVVNLVRSVSSRRFKYKYKTWPPNVVVVVSDVVVDQKDWDDKAQADHAGPVGDGTIMIMIMHTRPPPPD

pLDDT: mean 92.96, std 14.06, range [21.81, 98.94]

Nearest PDB structures (foldseek):
  1vhs-assembly1_A  TM=8.667E-01  e=4.387E-12  Bacillus subtilis
  3dr8-assembly1_B  TM=8.063E-01  e=8.396E-11  unclassified
  5dwn-assembly2_C  TM=8.370E-01  e=1.629E-10  Brucella ovis ATCC 25840
  3dr8-assembly1_A  TM=8.031E-01  e=2.201E-10  unclassified
  4mbu-assembly1_A  TM=8.224E-01  e=6.915E-10  Staphylococcus aureus subsp. aureus Mu50

InterPro domains:
  IPR000182 GNAT domain [PF00583] (63-156)
  IPR000182 GNAT domain [PS51186] (25-188)
  IPR016181 Acyl-CoA N-acyltransferase [SSF55729] (21-186)